Protein AF-A0A4Y2UB70-F1 (afdb_monomer_lite)

Organism: Araneus ventricosus (NCBI:txid182803)

Foldseek 3Di:
DAAAPVLVVVLVVVVVVVPDDQQDFDALVRQLVSQLVRLVVRCVVVVDPDPSSVVSVVVSVVLCLLACPPNDGRGPLLVQLVSLLRHPDDPLVSLLSLQVQQDPPFFGDLVSQLVNLQSLQSNCVSVPNCVQQHSVCSVVLSVVLCVQCVNTDGSVSSSVSVVVVPRNGVVSVVVNLQVLQQAAWEQAAAPFPRDGGQGGKKKAFLQQARHIHHPVCVVVVNDDPSDDLPTAIAIDSHHDDPVRSVVSNVRNVVNPPPDDDDDPDSYDDDDPVVVPDD

Sequence (278 aa):
HMIELSLIHTLLKDYESNSNSLDETITLAKVENLLCALYTEASKKIGITGEPNMMALLFLAFLQNTFSENDKPLLFIHVKVALTLFSSAKLAEKYKYFFHYCSNGSTICKQNLHALLNSLSKIAEIVGEQVTFGSHLVPAAVKNLLKFSKGKITSKKFHKWLLLEPQTLVWISTLHRISSSETTQHFVSCDYCRINPVVGLRYRCLQCINYNLCQNCFLRGYLNKRHKERHQVQEFVNPASTWEETKATINALKNKLPFAQCSTKPYLSFDEESIFER

InterPro domains:
  IPR000433 Zinc finger, ZZ-type [PF00569] (186-228)
  IPR000433 Zinc finger, ZZ-type [PS01357] (190-217)
  IPR000433 Zinc finger, ZZ-type [PS50135] (185-241)
  IPR000433 Zinc finger, ZZ-type [SM00291] (184-229)
  IPR011992 EF-hand domain pair [SSF47473] (90-183)
  IPR015154 EF-hand domain, type 2 [PF09069] (91-178)
  IPR043145 Zinc finger, ZZ-type superfamily [G3DSA:3.30.60.90] (178-238)
  IPR050774 KCMF1 and Dystrophin [PTHR12268] (1-263)

pLDDT: mean 83.27, std 16.56, range [26.53, 97.19]

Structure (mmCIF, N/CA/C/O backbone):
data_AF-A0A4Y2UB70-F1
#
_entry.id   AF-A0A4Y2UB70-F1
#
loop_
_atom_site.group_PDB
_atom_site.id
_atom_site.type_symbol
_atom_site.label_atom_id
_atom_site.label_alt_id
_atom_site.label_comp_id
_atom_site.label_asym_id
_atom_site.label_entity_id
_atom_site.label_seq_id
_atom_site.pdbx_PDB_ins_code
_atom_site.Cartn_x
_atom_site.Cartn_y
_atom_site.Cartn_z
_atom_site.occupancy
_atom_site.B_iso_or_equiv
_atom_site.auth_seq_id
_atom_site.auth_comp_id
_atom_site.auth_asym_id
_atom_site.auth_atom_id
_atom_site.pdbx_PDB_model_num
ATOM 1 N N . HIS A 1 1 ? 10.103 9.540 6.311 1.00 58.19 1 HIS A N 1
ATOM 2 C CA . HIS A 1 1 ? 10.493 8.343 7.084 1.00 58.19 1 HIS A CA 1
ATOM 3 C C . HIS A 1 1 ? 9.253 7.630 7.583 1.00 58.19 1 HIS A C 1
ATOM 5 O O . HIS A 1 1 ? 8.365 8.291 8.111 1.00 58.19 1 HIS A O 1
ATOM 11 N N . MET A 1 2 ? 9.171 6.317 7.371 1.00 74.69 2 MET A N 1
ATOM 12 C CA . MET A 1 2 ? 8.068 5.505 7.884 1.00 74.69 2 MET A CA 1
ATOM 13 C C . MET A 1 2 ? 8.260 5.252 9.383 1.00 74.69 2 MET A C 1
ATOM 15 O O . MET A 1 2 ? 9.378 4.990 9.823 1.00 74.69 2 MET A O 1
ATOM 19 N N . ILE A 1 3 ? 7.181 5.344 10.156 1.00 85.94 3 ILE A N 1
ATOM 20 C CA . ILE A 1 3 ? 7.205 5.199 11.618 1.00 85.94 3 ILE A CA 1
ATOM 21 C C . ILE A 1 3 ? 6.912 3.747 11.998 1.00 85.94 3 ILE A C 1
ATOM 23 O O . ILE A 1 3 ? 6.096 3.086 11.350 1.00 85.94 3 ILE A O 1
ATOM 27 N N . GLU A 1 4 ? 7.572 3.256 13.049 1.00 89.19 4 GLU A N 1
ATOM 28 C CA . GLU A 1 4 ? 7.317 1.926 13.604 1.00 89.19 4 GLU A CA 1
ATOM 29 C C . GLU A 1 4 ? 5.857 1.768 14.028 1.00 89.19 4 GLU A C 1
ATOM 31 O O . GLU A 1 4 ? 5.295 2.585 14.761 1.00 89.19 4 GLU A O 1
ATOM 36 N N . LEU A 1 5 ? 5.250 0.660 13.609 1.00 89.06 5 LEU A N 1
ATOM 37 C CA . LEU A 1 5 ? 3.846 0.387 13.891 1.00 89.06 5 LEU A CA 1
ATOM 38 C C . LEU A 1 5 ? 3.576 0.206 15.394 1.00 89.06 5 LEU A C 1
ATOM 40 O O . LEU A 1 5 ? 2.536 0.631 15.883 1.00 89.06 5 LEU A O 1
ATOM 44 N N . SER A 1 6 ? 4.531 -0.339 16.152 1.00 88.56 6 SER A N 1
ATOM 45 C CA . SER A 1 6 ? 4.444 -0.446 17.615 1.00 88.56 6 SER A CA 1
ATOM 46 C C . SER A 1 6 ? 4.280 0.920 18.290 1.00 88.56 6 SER A C 1
ATOM 48 O O . SER A 1 6 ? 3.405 1.077 19.137 1.00 88.56 6 SER A O 1
ATOM 50 N N . LEU A 1 7 ? 5.064 1.921 17.876 1.00 89.00 7 LEU A N 1
ATOM 51 C CA . LEU A 1 7 ? 4.978 3.289 18.391 1.00 89.00 7 LEU A CA 1
ATOM 52 C C . LEU A 1 7 ? 3.630 3.935 18.049 1.00 89.00 7 LEU A C 1
ATOM 54 O O . LEU A 1 7 ? 3.005 4.538 18.921 1.00 89.00 7 LEU A O 1
ATOM 58 N N . ILE A 1 8 ? 3.167 3.759 16.805 1.00 90.06 8 ILE A N 1
ATOM 59 C CA . ILE A 1 8 ? 1.843 4.216 16.357 1.00 90.06 8 ILE A CA 1
ATOM 60 C C . ILE A 1 8 ? 0.752 3.667 17.282 1.00 90.06 8 ILE A C 1
ATOM 62 O O . ILE A 1 8 ? -0.080 4.427 17.773 1.00 90.06 8 ILE A O 1
ATOM 66 N N . HIS A 1 9 ? 0.755 2.364 17.561 1.00 85.94 9 HIS A N 1
ATOM 67 C CA . HIS A 1 9 ? -0.303 1.759 18.367 1.00 85.94 9 HIS A CA 1
ATOM 68 C C . HIS A 1 9 ? -0.263 2.132 19.837 1.00 85.94 9 HIS A C 1
ATOM 70 O O . HIS A 1 9 ? -1.334 2.312 20.408 1.00 85.94 9 HIS A O 1
ATOM 76 N N . THR A 1 10 ? 0.917 2.265 20.442 1.00 87.44 10 THR A N 1
ATOM 77 C CA . THR A 1 10 ? 1.018 2.717 21.835 1.00 87.44 10 THR A CA 1
ATOM 78 C C . THR A 1 10 ? 0.338 4.076 22.001 1.00 87.44 10 THR A C 1
ATOM 80 O O . THR A 1 10 ? -0.582 4.202 22.804 1.00 87.44 10 THR A O 1
ATOM 83 N N . LEU A 1 11 ? 0.686 5.052 21.155 1.00 85.06 11 LEU A N 1
ATOM 84 C CA . LEU A 1 11 ? 0.122 6.403 21.238 1.00 85.06 11 LEU A CA 1
ATOM 85 C C . LEU A 1 11 ? -1.369 6.461 20.875 1.00 85.06 11 LEU A C 1
ATOM 87 O O . LEU A 1 11 ? -2.129 7.207 21.490 1.00 85.06 11 LEU A O 1
ATOM 91 N N . LEU A 1 12 ? -1.819 5.662 19.903 1.00 85.88 12 LEU A N 1
ATOM 92 C CA . LEU A 1 12 ? -3.244 5.589 19.566 1.00 85.88 12 LEU A CA 1
ATOM 93 C C . LEU A 1 12 ? -4.069 4.916 20.670 1.00 85.88 12 LEU A C 1
ATOM 95 O O . LEU A 1 12 ? -5.204 5.324 20.895 1.00 85.88 12 LEU A O 1
ATOM 99 N N . LYS A 1 13 ? -3.524 3.913 21.368 1.00 81.50 13 LYS A N 1
ATOM 100 C CA . LYS A 1 13 ? -4.216 3.219 22.463 1.00 81.50 13 LYS A CA 1
ATOM 101 C C . LYS A 1 13 ? -4.407 4.124 23.679 1.00 81.50 13 LYS A C 1
ATOM 103 O O . LYS A 1 13 ? -5.462 4.079 24.313 1.00 81.50 13 LYS A O 1
ATOM 108 N N . ASP A 1 14 ? -3.420 4.962 23.977 1.00 74.56 14 ASP A N 1
ATOM 109 C CA . ASP A 1 14 ? -3.533 5.976 25.030 1.00 74.56 14 ASP A CA 1
ATOM 110 C C . ASP A 1 14 ? -4.657 6.977 24.709 1.00 74.56 14 ASP A C 1
ATOM 112 O O . ASP A 1 14 ? -5.374 7.431 25.599 1.00 74.56 14 ASP A O 1
ATOM 116 N N . TYR A 1 15 ? -4.881 7.265 23.424 1.00 71.94 15 TYR A N 1
ATOM 117 C CA . TYR A 1 15 ? -6.006 8.082 22.973 1.00 71.94 15 TYR A CA 1
ATOM 118 C C . TYR A 1 15 ? -7.354 7.340 23.035 1.00 71.94 15 TYR A C 1
ATOM 120 O O . TYR A 1 15 ? -8.333 7.887 23.545 1.00 71.94 15 TYR A O 1
ATOM 128 N N . GLU A 1 16 ? -7.410 6.087 22.569 1.00 74.31 16 GLU A N 1
ATOM 129 C CA . GLU A 1 16 ? -8.611 5.233 22.634 1.00 74.31 16 GLU A CA 1
ATOM 130 C C . GLU A 1 16 ? -9.076 5.000 24.072 1.00 74.31 16 GLU A C 1
ATOM 132 O O . GLU A 1 16 ? -10.266 4.977 24.339 1.00 74.31 16 GLU A O 1
ATOM 137 N N . SER A 1 17 ? -8.158 4.900 25.032 1.00 63.53 17 SER A N 1
ATOM 138 C CA . SER A 1 17 ? -8.520 4.736 26.449 1.00 63.53 17 SER A CA 1
ATOM 139 C C . SER A 1 17 ? -9.246 5.962 27.030 1.00 63.53 17 SER A C 1
ATOM 141 O O . SER A 1 17 ? -9.884 5.861 28.074 1.00 63.53 17 SER A O 1
ATOM 143 N N . ASN A 1 18 ? -9.171 7.107 26.342 1.00 56.88 18 ASN A N 1
ATOM 144 C CA . ASN A 1 18 ? -9.822 8.368 26.697 1.00 56.88 18 ASN A CA 1
ATOM 145 C C . ASN A 1 18 ? -11.053 8.692 25.814 1.00 56.88 18 ASN A C 1
ATOM 147 O O . ASN A 1 18 ? -11.666 9.744 26.001 1.00 56.88 18 ASN A O 1
ATOM 151 N N . SER A 1 19 ? -11.404 7.829 24.849 1.00 53.69 19 SER A N 1
ATOM 152 C CA . SER A 1 19 ? -12.501 8.005 23.877 1.00 53.69 19 SER A CA 1
ATOM 153 C C . SER A 1 19 ? -13.382 6.750 23.813 1.00 53.69 19 SER A C 1
ATOM 155 O O . SER A 1 19 ? -12.893 5.630 23.741 1.00 53.69 19 SER A O 1
ATOM 157 N N . ASN A 1 20 ? -14.704 6.899 23.854 1.00 48.47 20 ASN A N 1
ATOM 158 C CA . ASN A 1 20 ? -15.627 5.781 24.072 1.00 48.47 20 ASN A CA 1
ATOM 159 C C . ASN A 1 20 ? -16.134 5.087 22.786 1.00 48.47 20 ASN A C 1
ATOM 161 O O . ASN A 1 20 ? -16.880 4.111 22.903 1.00 48.47 20 ASN A O 1
ATOM 165 N N . SER A 1 21 ? -15.764 5.502 21.563 1.00 52.44 21 SER A N 1
ATOM 166 C CA . SER A 1 21 ? -16.159 4.759 20.347 1.00 52.44 21 SER A CA 1
ATOM 167 C C . SER A 1 21 ? -15.259 4.924 19.107 1.00 52.44 21 SER A C 1
ATOM 169 O O . SER A 1 21 ? -14.594 5.935 18.915 1.00 52.44 21 SER A O 1
ATOM 171 N N . LEU A 1 22 ? -15.276 3.918 18.215 1.00 52.91 22 LEU A N 1
ATOM 172 C CA . LEU A 1 22 ? -14.559 3.905 16.923 1.00 52.91 22 LEU A CA 1
ATOM 173 C C . LEU A 1 22 ? -15.137 4.864 15.864 1.00 52.91 22 LEU A C 1
ATOM 175 O O . LEU A 1 22 ? -14.423 5.199 14.917 1.00 52.91 22 LEU A O 1
ATOM 179 N N . ASP A 1 23 ? -16.391 5.290 16.032 1.00 54.28 23 ASP A N 1
ATOM 180 C CA . ASP A 1 23 ? -17.062 6.291 15.191 1.00 54.28 23 ASP A CA 1
ATOM 181 C C . ASP A 1 23 ? -16.802 7.724 15.684 1.00 54.28 23 ASP A C 1
ATOM 183 O O . ASP A 1 23 ? -17.364 8.683 15.151 1.00 54.28 23 ASP A O 1
ATOM 187 N N . GLU A 1 24 ? -15.937 7.899 16.691 1.00 75.31 24 GLU A N 1
ATOM 188 C CA . GLU A 1 24 ? -15.600 9.229 17.173 1.00 75.31 24 GLU A CA 1
ATOM 189 C C . GLU A 1 24 ? -14.863 10.039 16.111 1.00 75.31 24 GLU A C 1
ATOM 191 O O . GLU A 1 24 ? -13.821 9.676 15.551 1.00 75.31 24 GLU A O 1
ATOM 196 N N . THR A 1 25 ? -15.444 11.201 15.856 1.00 83.62 25 THR A N 1
ATOM 197 C CA . THR A 1 25 ? -14.802 12.292 15.152 1.00 83.62 25 THR A CA 1
ATOM 198 C C . THR A 1 25 ? -13.645 12.820 15.986 1.00 83.62 25 THR A C 1
ATOM 200 O O . THR A 1 25 ? -13.814 13.129 17.167 1.00 83.62 25 THR A O 1
ATOM 203 N N . ILE A 1 26 ? -12.489 12.996 15.361 1.00 86.06 26 ILE A N 1
ATOM 204 C CA . ILE A 1 26 ? -11.321 13.616 15.971 1.00 86.06 26 ILE A CA 1
ATOM 205 C C . ILE A 1 26 ? -11.122 15.018 15.391 1.00 86.06 26 ILE A C 1
ATOM 207 O O . ILE A 1 26 ? -11.190 15.234 14.181 1.00 86.06 26 ILE A O 1
ATOM 211 N N . THR A 1 27 ? -10.895 16.000 16.264 1.00 87.25 27 THR A N 1
ATOM 212 C CA . THR A 1 27 ? -10.619 17.373 15.827 1.00 87.25 27 THR A CA 1
ATOM 213 C C . THR A 1 27 ? -9.215 17.474 15.242 1.00 87.25 27 THR A C 1
ATOM 215 O O . THR A 1 27 ? -8.293 16.801 15.702 1.00 87.25 27 THR A O 1
ATOM 218 N N . LEU A 1 28 ? -9.026 18.366 14.269 1.00 87.50 28 LEU A N 1
ATOM 219 C CA . LEU A 1 28 ? -7.733 18.565 13.606 1.00 87.50 28 LEU A CA 1
ATOM 220 C C . LEU A 1 28 ? -6.610 18.903 14.591 1.00 87.50 28 LEU A C 1
ATOM 222 O O . LEU A 1 28 ? -5.551 18.295 14.518 1.00 87.50 28 LEU A O 1
ATOM 226 N N . ALA A 1 29 ? -6.878 19.761 15.581 1.00 87.62 29 ALA A N 1
ATOM 227 C CA . ALA A 1 29 ? -5.915 20.088 16.634 1.00 87.62 29 ALA A CA 1
ATOM 228 C C . ALA A 1 29 ? -5.481 18.855 17.454 1.00 87.62 29 ALA A C 1
ATOM 230 O O . ALA A 1 29 ? -4.325 18.734 17.850 1.00 87.62 29 ALA A O 1
ATOM 231 N N . LYS A 1 30 ? -6.389 17.897 17.699 1.00 87.88 30 LYS A N 1
ATOM 232 C CA . LYS A 1 30 ? -6.032 16.645 18.382 1.00 87.88 30 LYS A CA 1
ATOM 233 C C . LYS A 1 30 ? -5.181 15.742 17.486 1.00 87.88 30 LYS A C 1
ATOM 235 O O . LYS A 1 30 ? -4.241 15.132 17.986 1.00 87.88 30 LYS A O 1
ATOM 240 N N . VAL A 1 31 ? -5.487 15.667 16.188 1.00 90.31 31 VAL A N 1
ATOM 241 C CA . VAL A 1 31 ? -4.666 14.920 15.216 1.00 90.31 31 VAL A 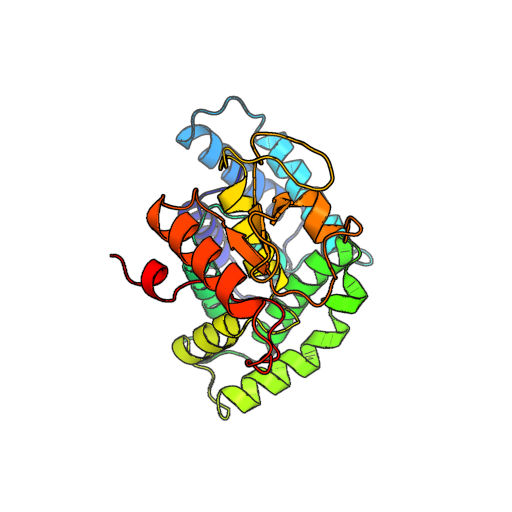CA 1
ATOM 242 C C . VAL A 1 31 ? -3.269 15.525 15.124 1.00 90.31 31 VAL A C 1
ATOM 244 O O . VAL A 1 31 ? -2.293 14.788 15.184 1.00 90.31 31 VAL A O 1
ATOM 247 N N . GLU A 1 32 ? -3.167 16.849 15.038 1.00 91.44 32 GLU A N 1
ATOM 248 C CA . GLU A 1 32 ? -1.895 17.571 15.019 1.00 91.44 32 GLU A CA 1
ATOM 249 C C . GLU A 1 32 ? -1.041 17.220 16.241 1.00 91.44 32 GLU A C 1
ATOM 251 O O . GLU A 1 32 ? 0.089 16.764 16.087 1.00 91.44 32 GLU A O 1
ATOM 256 N N . ASN A 1 33 ? -1.611 17.314 17.446 1.00 90.50 33 ASN A N 1
ATOM 257 C CA . ASN A 1 33 ? -0.913 16.959 18.683 1.00 90.50 33 ASN A CA 1
ATOM 258 C C . ASN A 1 33 ? -0.434 15.498 18.691 1.00 90.50 33 ASN A C 1
ATOM 260 O O . ASN A 1 33 ? 0.703 15.224 19.082 1.00 90.50 33 ASN A O 1
ATOM 264 N N . LEU A 1 34 ? -1.277 14.562 18.235 1.00 91.50 34 LEU A N 1
ATOM 265 C CA . LEU A 1 34 ? -0.911 13.147 18.115 1.00 91.50 34 LEU A CA 1
ATOM 266 C C . LEU A 1 34 ? 0.256 12.948 17.143 1.00 91.50 34 LEU A C 1
ATOM 268 O O . LEU A 1 34 ? 1.199 12.224 17.461 1.00 91.50 34 LEU A O 1
ATOM 272 N N . LEU A 1 35 ? 0.215 13.590 15.975 1.00 92.75 35 LEU A N 1
ATOM 273 C CA . LEU A 1 35 ? 1.266 13.480 14.967 1.00 92.75 35 LEU A CA 1
ATOM 274 C C . LEU A 1 35 ? 2.570 14.128 15.440 1.00 92.75 35 LEU A C 1
ATOM 276 O O . LEU A 1 35 ? 3.627 13.522 15.285 1.00 92.75 35 LEU A O 1
ATOM 280 N N . CYS A 1 36 ? 2.516 15.299 16.072 1.00 91.50 36 CYS A N 1
ATOM 281 C CA . CYS A 1 36 ? 3.693 15.947 16.650 1.00 91.50 36 CYS A CA 1
ATOM 282 C C . CYS A 1 36 ? 4.363 15.052 17.699 1.00 91.50 36 CYS A C 1
ATOM 284 O O . CYS A 1 36 ? 5.577 14.846 17.642 1.00 91.50 36 CYS A O 1
ATOM 286 N N . ALA A 1 37 ? 3.586 14.455 18.610 1.00 91.38 37 ALA A N 1
ATOM 287 C CA . ALA A 1 37 ? 4.106 13.505 19.593 1.00 91.38 37 ALA A CA 1
ATOM 288 C C . ALA A 1 37 ? 4.732 12.272 18.919 1.00 91.38 37 ALA A C 1
ATOM 290 O O . ALA A 1 37 ? 5.854 11.882 19.245 1.00 91.38 37 ALA A O 1
ATOM 291 N N . LEU A 1 38 ? 4.040 11.704 17.930 1.00 91.56 38 LEU A N 1
ATOM 292 C CA . LEU A 1 38 ? 4.477 10.533 17.174 1.00 91.56 38 LEU A CA 1
ATOM 293 C C . LEU A 1 38 ? 5.806 10.776 16.438 1.00 91.56 38 LEU A C 1
ATOM 295 O O . LEU A 1 38 ? 6.743 9.991 16.588 1.00 91.56 38 LEU A O 1
ATOM 299 N N . TYR A 1 39 ? 5.911 11.858 15.664 1.00 91.12 39 TYR A N 1
ATOM 300 C CA . TYR A 1 39 ? 7.127 12.186 14.915 1.00 91.12 39 TYR A CA 1
ATOM 301 C C . TYR A 1 39 ? 8.279 12.599 15.836 1.00 91.12 39 TYR A C 1
ATOM 303 O O . TYR A 1 39 ? 9.427 12.269 15.540 1.00 91.12 39 TYR A O 1
ATOM 311 N N . THR A 1 40 ? 7.994 13.265 16.958 1.00 90.12 40 THR A N 1
ATOM 312 C CA . THR A 1 40 ? 9.009 13.613 17.967 1.00 90.12 40 THR A CA 1
ATOM 313 C C . THR A 1 40 ? 9.576 12.367 18.641 1.00 90.12 40 THR A C 1
ATOM 315 O O . THR A 1 40 ? 10.780 12.264 18.856 1.00 90.12 40 THR A O 1
ATOM 318 N N . GLU A 1 41 ? 8.735 11.389 18.967 1.00 89.00 41 GLU A N 1
ATOM 319 C CA . GLU A 1 41 ? 9.209 10.146 19.577 1.00 89.00 41 GLU A CA 1
ATOM 320 C C . GLU A 1 41 ? 9.948 9.261 18.561 1.00 89.00 41 GLU A C 1
ATOM 322 O O . GLU A 1 41 ? 10.966 8.645 18.880 1.00 89.00 41 GLU A O 1
ATOM 327 N N . ALA A 1 42 ? 9.498 9.258 17.304 1.00 87.12 42 ALA A N 1
ATOM 328 C CA . ALA A 1 42 ? 10.199 8.584 16.217 1.00 87.12 42 ALA A CA 1
ATOM 329 C C . ALA A 1 42 ? 11.579 9.210 15.938 1.00 87.12 42 ALA A C 1
ATOM 331 O O . ALA A 1 42 ? 12.544 8.475 15.721 1.00 87.12 42 ALA A O 1
ATOM 332 N N . SER A 1 43 ? 11.708 10.543 15.970 1.00 86.81 43 SER A N 1
ATOM 333 C CA . SER A 1 43 ? 12.987 11.217 15.705 1.00 86.81 43 SER A CA 1
ATOM 334 C C . SER A 1 43 ? 14.035 10.909 16.775 1.00 86.81 43 SER A C 1
ATOM 336 O O . SER A 1 43 ? 15.179 10.612 16.426 1.00 86.81 43 SER A O 1
ATOM 338 N N . LYS A 1 44 ? 13.638 10.865 18.056 1.00 86.19 44 LYS A N 1
ATOM 339 C CA . LYS A 1 44 ? 14.518 10.458 19.167 1.00 86.19 44 LYS A CA 1
ATOM 340 C C . LYS A 1 44 ? 15.098 9.059 18.969 1.00 86.19 44 LYS A C 1
ATOM 342 O O . LYS A 1 44 ? 16.275 8.848 19.238 1.00 86.19 44 LYS A O 1
ATOM 347 N N . LYS A 1 45 ? 14.282 8.107 18.503 1.00 80.69 45 LYS A N 1
ATOM 348 C CA . LYS A 1 45 ? 14.708 6.712 18.306 1.00 80.69 45 LYS A CA 1
ATOM 349 C C . LYS A 1 45 ? 15.662 6.530 17.129 1.00 80.69 45 LYS A C 1
ATOM 351 O O . LYS A 1 45 ? 16.593 5.740 17.227 1.00 80.69 45 LYS A O 1
ATOM 356 N N . ILE A 1 46 ? 15.410 7.215 16.013 1.00 71.00 46 ILE A N 1
ATOM 357 C CA . ILE A 1 46 ? 16.144 6.989 14.756 1.00 71.00 46 ILE A CA 1
ATOM 358 C C . ILE A 1 46 ? 17.371 7.921 14.651 1.00 71.00 46 ILE A C 1
ATOM 360 O O . ILE A 1 46 ? 18.235 7.717 13.805 1.00 71.00 46 ILE A O 1
ATOM 364 N N . GLY A 1 47 ? 17.488 8.931 15.523 1.00 64.44 47 GLY A N 1
ATOM 365 C CA . GLY A 1 47 ? 18.628 9.856 15.543 1.00 64.44 47 GLY A CA 1
ATOM 366 C C . GLY A 1 47 ? 18.690 10.783 14.323 1.00 64.44 47 GLY A C 1
ATOM 367 O O . GLY A 1 47 ? 19.745 11.329 14.013 1.00 64.44 47 GLY A O 1
ATOM 368 N N . ILE A 1 48 ? 17.573 10.945 13.606 1.00 58.41 48 ILE A N 1
ATOM 369 C CA . ILE A 1 48 ? 17.498 11.757 12.386 1.00 58.41 48 ILE A CA 1
ATOM 370 C C . ILE A 1 48 ? 17.220 13.215 12.755 1.00 58.41 48 ILE A C 1
ATOM 372 O O . ILE A 1 48 ? 16.255 13.518 13.456 1.00 58.41 48 ILE A O 1
ATOM 376 N N . THR A 1 49 ? 18.016 14.122 12.191 1.00 57.12 49 THR A N 1
ATOM 377 C CA . THR A 1 49 ? 17.903 15.592 12.248 1.00 57.12 49 THR A CA 1
ATOM 378 C C . THR A 1 49 ? 16.743 16.147 11.406 1.00 57.12 49 THR A C 1
ATOM 380 O O . THR A 1 49 ? 16.877 17.178 10.752 1.00 57.12 49 THR A O 1
ATOM 383 N N . GLY A 1 50 ? 15.625 15.429 11.316 1.00 63.06 50 GLY A N 1
ATOM 384 C CA . GLY A 1 50 ? 14.441 15.905 10.603 1.00 63.06 50 GLY A CA 1
ATOM 385 C C . GLY A 1 50 ? 13.653 16.869 11.481 1.00 63.06 50 GLY A C 1
ATOM 386 O O . GLY A 1 50 ? 13.683 16.730 12.699 1.00 63.06 50 GLY A O 1
ATOM 387 N N . GLU A 1 51 ? 12.918 17.808 10.881 1.00 83.56 51 GLU A N 1
ATOM 388 C CA . GLU A 1 51 ? 11.966 18.661 11.602 1.00 83.56 51 GLU A CA 1
ATOM 389 C C . GLU A 1 51 ? 10.673 17.866 11.879 1.00 83.56 51 GLU A C 1
ATOM 391 O O . GLU A 1 51 ? 9.841 17.711 10.977 1.00 83.56 51 GLU A O 1
ATOM 396 N N . PRO A 1 52 ? 10.464 17.327 13.100 1.00 85.88 52 PRO A N 1
ATOM 397 C CA . PRO A 1 52 ? 9.360 16.403 13.376 1.00 85.88 52 PRO A CA 1
ATOM 398 C C . PRO A 1 52 ? 7.999 17.083 13.204 1.00 85.88 52 PRO A C 1
ATOM 400 O O . PRO A 1 52 ? 7.048 16.474 12.718 1.00 85.88 52 PRO A O 1
ATOM 403 N N . ASN A 1 53 ? 7.942 18.376 13.532 1.00 88.50 53 ASN A N 1
ATOM 404 C CA . ASN A 1 53 ? 6.758 19.214 13.384 1.00 88.50 53 ASN A CA 1
ATOM 405 C C . ASN A 1 53 ? 6.367 19.383 11.912 1.00 88.50 53 ASN A C 1
ATOM 407 O O . ASN A 1 53 ? 5.196 19.245 11.578 1.00 88.50 53 ASN A O 1
ATOM 411 N N . MET A 1 54 ? 7.329 19.600 11.010 1.00 90.12 54 MET A N 1
ATOM 412 C CA . MET A 1 54 ? 7.031 19.702 9.578 1.00 90.12 54 MET A CA 1
ATOM 413 C C . MET A 1 54 ? 6.484 18.389 9.023 1.00 90.12 54 MET A C 1
ATOM 415 O O . MET A 1 54 ? 5.523 18.394 8.257 1.00 90.12 54 MET A O 1
ATOM 419 N N . MET A 1 55 ? 7.037 17.251 9.448 1.00 90.19 55 MET A N 1
ATOM 420 C CA . MET A 1 55 ? 6.515 15.940 9.055 1.00 90.19 55 MET A CA 1
ATOM 421 C C . MET A 1 55 ? 5.090 15.705 9.572 1.00 90.19 55 MET A C 1
ATOM 423 O O . MET A 1 55 ? 4.248 15.196 8.831 1.00 90.19 55 MET A O 1
ATOM 427 N N . ALA A 1 56 ? 4.807 16.117 10.811 1.00 92.38 56 ALA A N 1
ATOM 428 C CA . ALA A 1 56 ? 3.466 16.067 11.384 1.00 92.38 56 ALA A CA 1
ATOM 429 C C . ALA A 1 56 ? 2.475 16.939 10.596 1.00 92.38 56 ALA A C 1
ATOM 431 O O . ALA A 1 56 ? 1.396 16.461 10.249 1.00 92.38 56 ALA A O 1
ATOM 432 N N . LEU A 1 57 ? 2.859 18.172 10.245 1.00 93.00 57 LEU A N 1
ATOM 433 C CA . LEU A 1 57 ? 2.031 19.098 9.466 1.00 93.00 57 LEU A CA 1
ATOM 434 C C . LEU A 1 57 ? 1.768 18.598 8.041 1.00 93.00 57 LEU A C 1
ATOM 436 O O . LEU A 1 57 ? 0.632 18.653 7.573 1.00 93.00 57 LEU A O 1
ATOM 440 N N . LEU A 1 58 ? 2.781 18.055 7.360 1.00 93.69 58 LEU A N 1
ATOM 441 C CA . LEU A 1 58 ? 2.611 17.464 6.028 1.00 93.69 58 LEU A CA 1
ATOM 442 C C . LEU A 1 58 ? 1.652 16.271 6.063 1.00 93.69 58 LEU A C 1
ATOM 444 O O . LEU A 1 58 ? 0.799 16.133 5.184 1.00 93.69 58 LEU A O 1
ATOM 448 N N . PHE A 1 59 ? 1.759 15.419 7.085 1.00 94.62 59 PHE A N 1
ATOM 449 C CA . PHE A 1 59 ? 0.864 14.276 7.219 1.00 94.62 59 PHE A CA 1
ATOM 450 C C . PHE A 1 59 ? -0.556 14.698 7.625 1.00 94.62 59 PHE A C 1
ATOM 452 O O . PHE A 1 59 ? -1.524 14.139 7.113 1.00 94.62 59 PHE A O 1
ATOM 459 N N . LEU A 1 60 ? -0.705 15.727 8.465 1.00 94.38 60 LEU A N 1
ATOM 460 C CA . LEU A 1 60 ? -2.002 16.329 8.781 1.00 94.38 60 LEU A CA 1
ATOM 461 C C . LEU A 1 60 ? -2.681 16.886 7.523 1.00 94.38 60 LEU A C 1
ATOM 463 O O . LEU A 1 60 ? -3.844 16.568 7.270 1.00 94.38 60 LEU A O 1
ATOM 467 N N . ALA A 1 61 ? -1.944 17.646 6.709 1.00 94.06 61 ALA A N 1
ATOM 468 C CA . ALA A 1 61 ? -2.440 18.187 5.447 1.00 94.06 61 ALA A CA 1
ATOM 469 C C . ALA A 1 61 ? -2.860 17.068 4.481 1.00 94.06 61 ALA A C 1
ATOM 471 O O . ALA A 1 61 ? -3.913 17.148 3.848 1.00 94.06 61 ALA A O 1
ATOM 472 N N . PHE A 1 62 ? -2.085 15.981 4.411 1.00 95.00 62 PHE A N 1
ATOM 473 C CA . PHE A 1 62 ? -2.462 14.790 3.651 1.00 95.00 62 PHE A CA 1
ATOM 474 C C . PHE A 1 62 ? -3.790 14.186 4.140 1.00 95.00 62 PHE A C 1
ATOM 476 O O . PHE A 1 62 ? -4.673 13.914 3.324 1.00 95.00 62 PHE A O 1
ATOM 483 N N . LEU A 1 63 ? -3.967 14.007 5.455 1.00 94.69 63 LEU A N 1
ATOM 484 C CA . LEU A 1 63 ? -5.210 13.476 6.027 1.00 94.69 63 LEU A CA 1
ATOM 485 C C . LEU A 1 63 ? -6.411 14.379 5.717 1.00 94.69 63 LEU A C 1
ATOM 487 O O . LEU A 1 63 ? -7.468 13.878 5.335 1.00 94.69 63 LEU A O 1
ATOM 491 N N . GLN A 1 64 ? -6.246 15.697 5.841 1.00 92.31 64 GLN A N 1
ATOM 492 C CA . GLN A 1 64 ? -7.287 16.674 5.515 1.00 92.31 64 GLN A CA 1
ATOM 493 C C . GLN A 1 64 ? -7.699 16.580 4.047 1.00 92.31 64 GLN A C 1
ATOM 495 O O . GLN A 1 64 ? -8.872 16.357 3.758 1.00 92.31 64 GLN A O 1
ATOM 500 N N . ASN A 1 65 ? -6.733 16.651 3.132 1.00 92.31 65 ASN A N 1
ATOM 501 C CA . ASN A 1 65 ? -6.998 16.614 1.693 1.00 92.31 65 ASN A CA 1
ATOM 502 C C . ASN A 1 65 ? -7.608 15.284 1.229 1.00 92.31 65 ASN A C 1
ATOM 504 O O . ASN A 1 65 ? -8.315 15.249 0.228 1.00 92.31 65 ASN A O 1
ATOM 508 N N . THR A 1 66 ? -7.341 14.191 1.949 1.00 94.00 66 THR A N 1
ATOM 509 C CA . THR A 1 66 ? -7.828 12.853 1.580 1.00 94.00 66 THR A CA 1
ATOM 510 C C . THR A 1 66 ? -9.215 12.548 2.148 1.00 94.00 66 THR A C 1
ATOM 512 O O . THR A 1 66 ? -10.007 11.862 1.503 1.00 94.00 66 THR A O 1
ATOM 515 N N . PHE A 1 67 ? -9.515 13.008 3.367 1.00 91.88 67 PHE A N 1
ATOM 516 C CA . PHE A 1 67 ? -10.680 12.536 4.127 1.00 91.88 67 PHE A CA 1
ATOM 517 C C . PHE A 1 67 ? -11.672 13.632 4.539 1.00 91.88 67 PHE A C 1
ATOM 519 O O . PHE A 1 67 ? -12.809 13.310 4.884 1.00 91.88 67 PHE A O 1
ATOM 526 N N . SER A 1 68 ? -11.272 14.904 4.528 1.00 83.81 68 SER A N 1
ATOM 527 C CA . SER A 1 68 ? -12.096 16.028 4.988 1.00 83.81 68 SER A CA 1
ATOM 528 C C . SER A 1 68 ? -12.842 16.676 3.818 1.00 83.81 68 SER A C 1
ATOM 530 O O . SER A 1 68 ? -12.525 17.785 3.397 1.00 83.81 6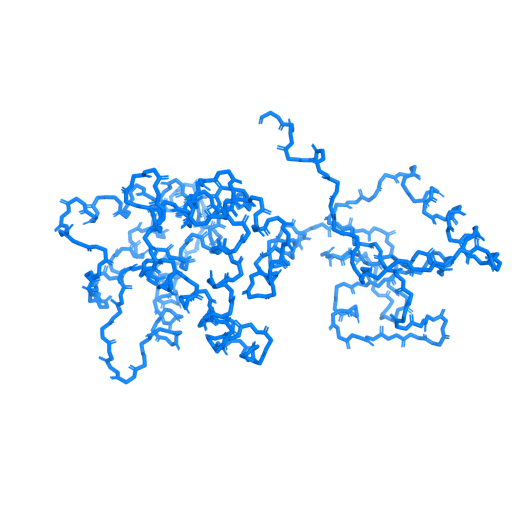8 SER A O 1
ATOM 532 N N . GLU A 1 69 ? -13.843 15.987 3.267 1.00 74.62 69 GLU A N 1
ATOM 533 C CA . GLU A 1 69 ? -14.736 16.571 2.255 1.00 74.62 69 GLU A CA 1
ATOM 534 C C . GLU A 1 69 ? -15.794 17.478 2.914 1.00 74.62 69 GLU A C 1
ATOM 536 O O . GLU A 1 69 ? -16.533 17.030 3.793 1.00 74.62 69 GLU A O 1
ATOM 541 N N . ASN A 1 70 ? -15.938 18.720 2.433 1.00 69.25 70 ASN A N 1
ATOM 542 C CA . ASN A 1 70 ? -16.994 19.671 2.828 1.00 69.25 70 ASN A CA 1
ATOM 543 C C . ASN A 1 70 ? -17.039 19.992 4.338 1.00 69.25 70 A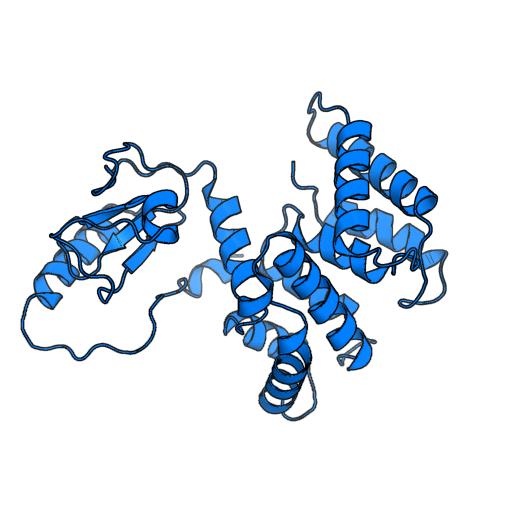SN A C 1
ATOM 545 O O . ASN A 1 70 ? -18.108 19.909 4.944 1.00 69.25 70 ASN A O 1
ATOM 549 N N . ASP A 1 71 ? -15.889 20.289 4.954 1.00 65.31 71 ASP A N 1
ATOM 550 C CA . ASP A 1 71 ? -15.753 20.585 6.396 1.00 65.31 71 ASP A CA 1
ATOM 551 C C . ASP A 1 71 ? -16.289 19.489 7.333 1.00 65.31 71 ASP A C 1
ATOM 553 O O . ASP A 1 71 ? -16.521 19.712 8.526 1.00 65.31 71 ASP A O 1
ATOM 557 N N . LYS A 1 72 ? -16.480 18.267 6.818 1.00 72.19 72 LYS A N 1
ATOM 558 C CA . LYS A 1 72 ? -16.879 17.140 7.655 1.00 72.19 72 LYS A CA 1
ATOM 559 C C . LYS A 1 72 ? -15.756 16.787 8.625 1.00 72.19 72 LYS A C 1
ATOM 561 O O . LYS A 1 72 ? -14.588 16.744 8.236 1.00 72.19 72 LYS A O 1
ATOM 566 N N . PRO A 1 73 ? -16.101 16.466 9.879 1.00 74.44 73 PRO A N 1
ATOM 567 C CA . PRO A 1 73 ? -15.106 16.097 10.864 1.00 74.44 73 PRO A CA 1
ATOM 568 C C . PRO A 1 73 ? -14.391 14.798 10.471 1.00 74.44 73 PRO A C 1
ATOM 570 O O . PRO A 1 73 ? -15.004 13.837 9.998 1.00 74.44 73 PRO A O 1
ATOM 573 N N . LEU A 1 74 ? -13.080 14.762 10.706 1.00 87.44 74 LEU A N 1
ATOM 574 C CA . LEU A 1 74 ? -12.252 13.599 10.419 1.00 87.44 74 LEU A CA 1
ATOM 575 C C . LEU A 1 74 ? -12.626 12.447 11.358 1.00 87.44 74 LEU A C 1
ATOM 577 O O . LEU A 1 74 ? -12.561 12.586 12.576 1.00 87.44 74 LEU A O 1
ATOM 581 N N . LEU A 1 75 ? -12.986 11.287 10.810 1.00 88.62 75 LEU A N 1
ATOM 582 C CA . LEU A 1 75 ? -13.167 10.082 11.624 1.00 88.62 75 LEU A CA 1
ATOM 583 C C . LEU A 1 75 ? -11.818 9.537 12.094 1.00 88.62 75 LEU A C 1
ATOM 585 O O . LEU A 1 75 ? -10.867 9.449 11.311 1.00 88.62 75 LEU A O 1
ATOM 589 N N . PHE A 1 76 ? -11.751 9.087 13.346 1.00 88.38 76 PHE A N 1
ATOM 590 C CA . PHE A 1 76 ? -10.520 8.539 13.911 1.00 88.38 76 PHE A CA 1
ATOM 591 C C . PHE A 1 76 ? -10.010 7.300 13.151 1.00 88.38 76 PHE A C 1
ATOM 593 O O . PHE A 1 76 ? -8.801 7.104 13.011 1.00 88.38 76 PHE A O 1
ATOM 600 N N . ILE A 1 77 ? -10.909 6.498 12.563 1.00 89.44 77 ILE A N 1
ATOM 601 C CA . ILE A 1 77 ? -10.530 5.361 11.710 1.00 89.44 77 ILE A CA 1
ATOM 602 C C . ILE A 1 77 ? -9.658 5.771 10.514 1.00 89.44 77 ILE A C 1
ATOM 604 O O . ILE A 1 77 ? -8.727 5.038 10.184 1.00 89.44 77 ILE A O 1
ATOM 608 N N . HIS A 1 78 ? -9.876 6.945 9.910 1.00 92.19 78 HIS A N 1
ATOM 609 C CA . HIS A 1 78 ? -9.058 7.418 8.787 1.00 92.19 78 HIS A CA 1
ATOM 610 C C . HIS A 1 78 ? -7.595 7.608 9.204 1.00 92.19 78 HIS A C 1
ATOM 612 O O . HIS A 1 78 ? -6.682 7.161 8.508 1.00 92.19 78 HIS A O 1
ATOM 618 N N . VAL A 1 79 ? -7.379 8.199 10.384 1.00 92.44 79 VAL A N 1
ATOM 619 C CA . VAL A 1 79 ? -6.046 8.408 10.970 1.00 92.44 79 VAL A CA 1
ATOM 620 C C . VAL A 1 79 ? -5.363 7.065 11.219 1.00 92.44 79 VAL A C 1
ATOM 622 O O . VAL A 1 79 ? -4.229 6.850 10.787 1.00 92.44 79 VAL A O 1
ATOM 625 N N . LYS A 1 80 ? -6.079 6.126 11.851 1.00 92.56 80 LYS A N 1
ATOM 626 C CA . LYS A 1 80 ? -5.586 4.772 12.142 1.00 92.56 80 LYS A CA 1
ATOM 627 C C . LYS A 1 80 ? -5.178 4.014 10.878 1.00 92.56 80 LYS A C 1
ATOM 629 O O . LYS A 1 80 ? -4.103 3.411 10.826 1.00 92.56 80 LYS A O 1
ATOM 634 N N . VAL A 1 81 ? -6.026 4.063 9.851 1.00 94.94 81 VAL A N 1
ATOM 635 C CA . VAL A 1 81 ? -5.792 3.397 8.565 1.00 94.94 81 VAL A CA 1
ATOM 636 C C . VAL A 1 81 ? -4.582 3.989 7.852 1.00 94.94 81 VAL A C 1
ATOM 638 O O . VAL A 1 81 ? -3.704 3.229 7.444 1.00 94.94 81 VAL A O 1
ATOM 641 N N . ALA A 1 82 ? -4.496 5.316 7.747 1.00 95.56 82 ALA A N 1
ATOM 642 C CA . ALA A 1 82 ? -3.386 5.988 7.079 1.00 95.56 82 ALA A CA 1
ATOM 643 C C . ALA A 1 82 ? -2.048 5.741 7.795 1.00 95.56 82 ALA A C 1
ATOM 645 O O . ALA A 1 82 ? -1.077 5.346 7.150 1.00 95.56 82 ALA A O 1
ATOM 646 N N . LEU A 1 83 ? -1.997 5.890 9.125 1.00 95.00 83 LEU A N 1
ATOM 647 C CA . LEU A 1 83 ? -0.783 5.619 9.905 1.00 95.00 83 LEU A CA 1
ATOM 648 C C . LEU A 1 83 ? -0.333 4.161 9.764 1.00 95.00 83 LEU A C 1
ATOM 650 O O . LEU A 1 83 ? 0.846 3.900 9.537 1.00 95.00 83 LEU A O 1
ATOM 654 N N . THR A 1 84 ? -1.264 3.205 9.831 1.00 95.38 84 THR A N 1
ATOM 655 C CA . THR A 1 84 ? -0.940 1.780 9.647 1.00 95.38 84 THR A CA 1
ATOM 656 C C . THR A 1 84 ? -0.412 1.506 8.241 1.00 95.38 84 THR A C 1
ATOM 658 O O . THR A 1 84 ? 0.600 0.817 8.086 1.00 95.38 84 THR A O 1
ATOM 661 N N . LEU A 1 85 ? -1.060 2.063 7.213 1.00 95.50 85 LEU A N 1
ATOM 662 C CA . LEU A 1 85 ? -0.674 1.884 5.815 1.00 95.50 85 LEU A CA 1
ATOM 663 C C . LEU A 1 85 ? 0.748 2.396 5.543 1.00 95.50 85 LEU A C 1
ATOM 665 O O . LEU A 1 85 ? 1.544 1.669 4.944 1.00 95.50 85 LEU A O 1
ATOM 669 N N . PHE A 1 86 ? 1.073 3.601 6.017 1.00 93.94 86 PHE A N 1
ATOM 670 C CA . PHE A 1 86 ? 2.366 4.263 5.792 1.00 93.94 86 PHE A CA 1
ATOM 671 C C . PHE A 1 86 ? 3.420 3.975 6.877 1.00 93.94 86 PHE A C 1
ATOM 673 O O . PHE A 1 86 ? 4.501 4.564 6.873 1.00 93.94 86 PHE A O 1
ATOM 680 N N . SER A 1 87 ? 3.136 3.050 7.796 1.00 93.50 87 SER A N 1
ATOM 681 C CA . SER A 1 87 ? 4.113 2.561 8.774 1.00 93.50 87 SER A CA 1
ATOM 682 C C . SER A 1 87 ? 5.224 1.730 8.124 1.00 93.50 87 SER A C 1
ATOM 684 O O . SER A 1 87 ? 5.076 1.214 7.010 1.00 93.50 87 SER A O 1
ATOM 686 N N . SER A 1 88 ? 6.322 1.531 8.855 1.00 90.38 88 SER A N 1
ATOM 687 C CA . SER A 1 88 ? 7.464 0.711 8.422 1.00 90.38 88 SER A CA 1
ATOM 688 C C . SER A 1 88 ? 7.237 -0.802 8.563 1.00 90.38 88 SER A C 1
ATOM 690 O O . SER A 1 88 ? 8.131 -1.589 8.264 1.00 90.38 88 SER A O 1
ATOM 692 N N . ALA A 1 89 ? 6.055 -1.231 9.016 1.00 91.31 89 ALA A N 1
ATOM 693 C CA . ALA A 1 89 ? 5.763 -2.636 9.281 1.00 91.31 89 ALA A CA 1
ATOM 694 C C . ALA A 1 89 ? 5.715 -3.515 8.024 1.00 91.31 89 ALA A C 1
ATOM 696 O O . ALA A 1 89 ? 5.447 -3.054 6.906 1.00 91.31 89 ALA A O 1
ATOM 697 N N . LYS A 1 90 ? 5.878 -4.827 8.230 1.00 91.12 90 LYS A N 1
ATOM 698 C CA . LYS A 1 90 ? 5.669 -5.829 7.176 1.00 91.12 90 LYS A CA 1
ATOM 699 C C . LYS A 1 90 ? 4.197 -5.848 6.751 1.00 91.12 90 LYS A C 1
ATOM 701 O O . LYS A 1 90 ? 3.296 -5.617 7.561 1.00 91.12 90 LYS A O 1
ATOM 706 N N . LEU A 1 91 ? 3.924 -6.207 5.494 1.00 90.19 91 LEU A N 1
ATOM 707 C CA . LEU A 1 91 ? 2.555 -6.246 4.957 1.00 90.19 91 LEU A CA 1
ATOM 708 C C . LEU A 1 91 ? 1.598 -7.112 5.795 1.00 90.19 91 LEU A C 1
ATOM 710 O O . LEU A 1 91 ? 0.467 -6.711 6.074 1.00 90.19 91 LEU A O 1
ATOM 714 N N . ALA A 1 92 ? 2.069 -8.273 6.257 1.00 89.75 92 ALA A N 1
ATOM 715 C CA . ALA A 1 92 ? 1.276 -9.177 7.085 1.00 89.75 92 ALA A CA 1
ATOM 716 C C . ALA A 1 92 ? 0.843 -8.542 8.420 1.00 89.75 92 ALA A C 1
ATOM 718 O O . ALA A 1 92 ? -0.258 -8.814 8.897 1.00 89.75 92 ALA A O 1
ATOM 719 N N . GLU A 1 93 ? 1.675 -7.687 9.015 1.00 91.12 93 GLU A N 1
ATOM 720 C CA . GLU A 1 93 ? 1.352 -6.976 10.255 1.00 91.12 93 GLU A CA 1
ATOM 721 C C . GLU A 1 93 ? 0.317 -5.884 10.005 1.00 91.12 93 GLU A C 1
ATOM 723 O O . GLU A 1 93 ? -0.691 -5.836 10.709 1.00 91.12 93 GLU A O 1
ATOM 728 N N . LYS A 1 94 ? 0.484 -5.092 8.937 1.00 92.75 94 LYS A N 1
ATOM 729 C CA . LYS A 1 94 ? -0.512 -4.092 8.514 1.00 92.75 94 LYS A CA 1
ATOM 730 C C . LYS A 1 94 ? -1.898 -4.726 8.349 1.00 92.75 94 LYS A C 1
ATOM 732 O O . LYS A 1 94 ? -2.893 -4.212 8.856 1.00 92.75 94 LYS A O 1
ATOM 737 N N . TYR A 1 95 ? -1.964 -5.907 7.733 1.00 92.06 95 TYR A N 1
ATOM 738 C CA . TYR A 1 95 ? -3.210 -6.665 7.573 1.00 92.06 95 TYR A CA 1
ATOM 739 C C . TYR A 1 95 ? -3.816 -7.163 8.890 1.00 92.06 95 TYR A C 1
ATOM 741 O O . TYR A 1 95 ? -5.043 -7.173 9.024 1.00 92.06 95 TYR A O 1
ATOM 749 N N . LYS A 1 96 ? -2.993 -7.552 9.873 1.00 90.69 96 LYS A N 1
ATOM 750 C CA . LYS A 1 96 ? -3.480 -7.909 11.218 1.00 90.69 96 LYS A CA 1
ATOM 751 C C . LYS A 1 96 ? -4.159 -6.713 11.891 1.00 90.69 96 LYS A C 1
ATOM 753 O O . LYS A 1 96 ? -5.224 -6.884 12.481 1.00 90.69 96 LYS A O 1
ATOM 758 N N . TYR A 1 97 ? -3.605 -5.512 11.751 1.00 90.56 97 TYR A N 1
ATOM 759 C CA . TYR A 1 97 ? -4.198 -4.305 12.334 1.00 90.56 97 TYR A CA 1
ATOM 760 C C . TYR A 1 97 ? -5.453 -3.831 11.605 1.00 90.56 97 TYR A C 1
ATOM 762 O O . TYR A 1 97 ? -6.448 -3.518 12.256 1.00 90.56 97 TYR A O 1
ATOM 770 N N . PHE A 1 98 ? -5.481 -3.893 10.273 1.00 92.50 98 PHE A N 1
ATOM 771 C CA . PHE A 1 98 ? -6.713 -3.653 9.516 1.00 92.50 98 PHE A CA 1
ATOM 772 C C . PHE A 1 98 ? -7.841 -4.607 9.920 1.00 92.50 98 PHE A C 1
ATOM 774 O O . PHE A 1 98 ? -8.987 -4.181 10.070 1.00 92.50 98 PHE A O 1
ATOM 781 N N . PHE A 1 99 ? -7.522 -5.885 10.159 1.00 91.38 99 PHE A N 1
ATOM 782 C CA . PHE A 1 99 ? -8.490 -6.822 10.724 1.00 91.38 99 PHE A CA 1
ATOM 783 C C . PHE A 1 99 ? -8.983 -6.355 12.096 1.00 91.38 99 PHE A C 1
ATOM 785 O O . PHE A 1 99 ? -10.190 -6.358 12.335 1.00 91.38 99 PHE A O 1
ATOM 792 N N . HIS A 1 100 ? -8.066 -5.937 12.974 1.00 89.75 100 HIS A N 1
ATOM 793 C CA . HIS A 1 100 ? -8.406 -5.511 14.327 1.00 89.75 100 HIS A CA 1
ATOM 794 C C . HIS A 1 100 ? -9.371 -4.319 14.335 1.00 89.75 100 HIS A C 1
ATOM 796 O O . HIS A 1 100 ? -10.378 -4.363 15.037 1.00 89.75 100 HIS A O 1
ATOM 802 N N . TYR A 1 101 ? -9.145 -3.324 13.473 1.00 88.44 101 TYR A N 1
ATOM 803 C CA . TYR A 1 101 ? -10.037 -2.168 13.316 1.00 88.44 101 TYR A CA 1
ATOM 804 C C . TYR A 1 101 ? -11.454 -2.540 12.874 1.00 88.44 101 TYR A C 1
ATOM 806 O O . TYR A 1 101 ? -12.417 -1.838 13.179 1.00 88.44 101 TYR A O 1
ATOM 814 N N . CYS A 1 102 ? -11.593 -3.659 12.166 1.00 88.56 102 CYS A N 1
ATOM 815 C CA . CYS A 1 102 ? -12.882 -4.145 11.699 1.00 88.56 102 CYS A CA 1
ATOM 816 C C . CYS A 1 102 ? -13.552 -5.124 12.668 1.00 88.56 102 CYS A C 1
ATOM 818 O O . CYS A 1 102 ? -14.705 -5.492 12.445 1.00 88.56 102 CYS A O 1
ATOM 820 N N . SER A 1 103 ? -12.848 -5.597 13.697 1.00 86.75 103 SER A N 1
ATOM 821 C CA . SER A 1 103 ? -13.303 -6.676 14.574 1.00 86.75 103 SER A CA 1
ATOM 822 C C . SER A 1 103 ? -13.860 -6.155 15.898 1.00 86.75 103 SER A C 1
ATOM 824 O O . SER A 1 103 ? -13.199 -5.375 16.572 1.00 86.75 103 SER A O 1
ATOM 826 N N . ASN A 1 104 ? -15.010 -6.681 16.326 1.00 74.81 104 ASN A N 1
ATOM 827 C CA . ASN A 1 104 ? -15.531 -6.492 17.688 1.00 74.81 104 ASN A CA 1
ATOM 828 C C . ASN A 1 104 ? -15.268 -7.773 18.505 1.00 74.81 104 ASN A C 1
ATOM 830 O O . ASN A 1 104 ? -16.195 -8.439 18.963 1.00 74.81 104 ASN A O 1
ATOM 834 N N . GLY A 1 105 ? -14.003 -8.203 18.572 1.00 73.38 105 GLY A N 1
ATOM 835 C CA . GLY A 1 105 ? -13.600 -9.506 19.114 1.00 73.38 105 GLY A CA 1
ATOM 836 C C . GLY A 1 105 ? -13.244 -10.511 18.014 1.00 73.38 105 GLY A C 1
ATOM 837 O O . GLY A 1 105 ? -12.284 -10.314 17.275 1.00 73.38 105 GLY A O 1
ATOM 838 N N . SER A 1 106 ? -13.986 -11.619 17.893 1.00 72.44 106 SER A N 1
ATOM 839 C CA . SER A 1 106 ? -13.622 -12.721 16.973 1.00 72.44 106 SER A CA 1
ATOM 840 C C . SER A 1 106 ? -14.184 -12.602 15.547 1.00 72.44 106 SER A C 1
ATOM 842 O O . SER A 1 106 ? -13.780 -13.360 14.656 1.00 72.44 106 SER A O 1
ATOM 844 N N . THR A 1 107 ? -15.106 -11.664 15.311 1.00 76.81 107 THR A N 1
ATOM 845 C CA . THR A 1 107 ? -15.799 -11.477 14.028 1.00 76.81 107 THR A CA 1
ATOM 846 C C . THR A 1 107 ? -15.758 -10.028 13.563 1.00 76.81 107 THR A C 1
ATOM 848 O O . THR A 1 107 ? -15.821 -9.103 14.372 1.00 76.81 107 THR A O 1
ATOM 851 N N . ILE A 1 108 ? -15.692 -9.844 12.244 1.00 83.62 108 ILE A N 1
ATOM 852 C CA . ILE A 1 108 ? -15.724 -8.523 11.610 1.00 83.62 108 ILE A CA 1
ATOM 853 C C . ILE A 1 108 ? -17.134 -7.917 11.654 1.00 83.62 108 ILE A C 1
ATOM 855 O O . ILE A 1 108 ? -18.102 -8.565 11.252 1.00 83.62 108 ILE A O 1
ATOM 859 N N . CYS A 1 109 ? -17.228 -6.654 12.071 1.00 85.62 109 CYS A N 1
ATOM 860 C CA . CYS A 1 109 ? -18.397 -5.802 11.887 1.00 85.62 109 CYS A CA 1
ATOM 861 C C . CYS A 1 109 ? -18.466 -5.312 10.431 1.00 85.62 109 CYS A C 1
ATOM 863 O O . CYS A 1 109 ? -17.499 -4.765 9.896 1.00 85.62 109 CYS A O 1
ATOM 865 N N . LYS A 1 110 ? -19.623 -5.479 9.777 1.00 86.81 110 LYS A N 1
ATOM 866 C CA . LYS A 1 110 ? -19.816 -5.059 8.379 1.00 86.81 110 LYS A CA 1
ATOM 867 C C . LYS A 1 110 ? -19.645 -3.544 8.202 1.00 86.81 110 LYS A C 1
ATOM 869 O O . LYS A 1 110 ? -19.073 -3.131 7.199 1.00 86.81 110 LYS A O 1
ATOM 874 N N . GLN A 1 111 ? -20.110 -2.737 9.156 1.00 87.69 111 GLN A N 1
ATOM 875 C CA . GLN A 1 111 ? -19.964 -1.276 9.118 1.00 87.69 111 GLN A CA 1
ATOM 876 C C . GLN A 1 111 ? -18.485 -0.874 9.181 1.00 87.69 111 GLN A C 1
ATOM 878 O O . GLN A 1 111 ? -18.016 -0.166 8.294 1.00 87.69 111 GLN A O 1
ATOM 883 N N . ASN A 1 112 ? -17.723 -1.429 10.128 1.00 88.25 112 ASN A N 1
ATOM 884 C CA . ASN A 1 112 ? -16.293 -1.133 10.263 1.00 88.25 112 ASN A CA 1
ATOM 885 C C . ASN A 1 112 ? -15.491 -1.605 9.041 1.00 88.25 112 ASN A C 1
ATOM 887 O O . ASN A 1 112 ? -14.559 -0.929 8.617 1.00 88.25 112 ASN A O 1
ATOM 891 N N . LEU A 1 113 ? -15.874 -2.733 8.429 1.00 91.69 113 LEU A N 1
ATOM 892 C CA . LEU A 1 113 ? -15.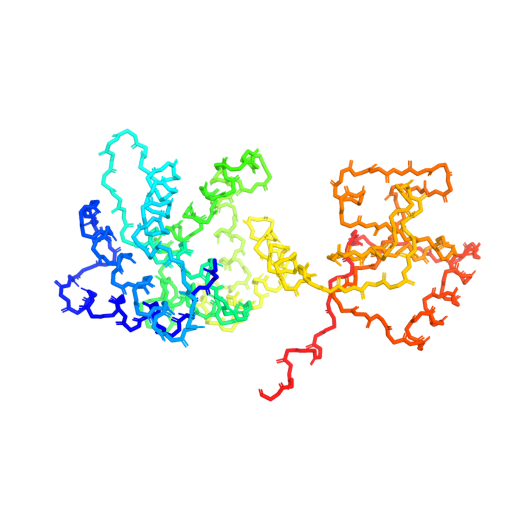275 -3.185 7.172 1.00 91.69 113 LEU A CA 1
ATOM 893 C C . LEU A 1 113 ? -15.528 -2.193 6.030 1.00 91.69 113 LEU A C 1
ATOM 895 O O . LEU A 1 113 ? -14.609 -1.891 5.274 1.00 91.69 113 LEU A O 1
ATOM 899 N N . HIS A 1 114 ? -16.755 -1.680 5.903 1.00 93.00 114 HIS A N 1
ATOM 900 C CA . HIS A 1 114 ? -17.054 -0.623 4.938 1.00 93.00 114 HIS A CA 1
ATOM 901 C C . HIS A 1 114 ? -16.223 0.636 5.219 1.00 93.00 114 HIS A C 1
ATOM 903 O O . HIS A 1 114 ? -15.641 1.182 4.286 1.00 93.00 114 HIS A O 1
ATOM 909 N N . ALA A 1 115 ? -16.114 1.061 6.480 1.00 92.12 115 ALA A N 1
ATOM 910 C CA . ALA A 1 115 ? -15.316 2.221 6.872 1.00 92.12 115 ALA A CA 1
ATOM 911 C C . ALA A 1 115 ? -13.824 2.046 6.539 1.00 92.12 115 ALA A C 1
ATOM 913 O O . ALA A 1 115 ? -13.222 2.945 5.953 1.00 92.12 115 ALA A O 1
ATOM 914 N N . LEU A 1 116 ? -13.238 0.876 6.824 1.00 94.38 116 LEU A N 1
ATOM 915 C CA . LEU A 1 116 ? -11.855 0.550 6.458 1.00 94.38 116 LEU A CA 1
ATOM 916 C C . LEU A 1 116 ? -11.647 0.624 4.942 1.00 94.38 116 LEU A C 1
ATOM 918 O O . LEU A 1 116 ? -10.714 1.275 4.479 1.00 94.38 116 LEU A O 1
ATOM 922 N N . LEU A 1 117 ? -12.492 -0.062 4.168 1.00 95.50 117 LEU A N 1
ATOM 923 C CA . LEU A 1 117 ? -12.321 -0.138 2.717 1.00 95.50 117 LEU A CA 1
ATOM 924 C C . LEU A 1 117 ? -12.552 1.218 2.042 1.00 95.50 117 LEU A C 1
ATOM 926 O O . LEU A 1 117 ? -11.815 1.549 1.121 1.00 95.50 117 LEU A O 1
ATOM 930 N N . ASN A 1 118 ? -13.501 2.018 2.537 1.00 94.62 118 ASN A N 1
ATOM 931 C CA . ASN A 1 118 ? -13.692 3.399 2.088 1.00 94.62 118 ASN A CA 1
ATOM 932 C C . ASN A 1 118 ? -12.487 4.285 2.446 1.00 94.62 118 ASN A C 1
ATOM 934 O O . ASN A 1 118 ? -12.037 5.070 1.615 1.00 94.62 118 ASN A O 1
ATOM 938 N N . SER A 1 119 ? -11.929 4.138 3.654 1.00 94.94 119 SER A N 1
ATOM 939 C CA . SER A 1 119 ? -10.709 4.855 4.052 1.00 94.94 119 SER A CA 1
ATOM 940 C C . SER A 1 119 ? -9.557 4.548 3.093 1.00 94.94 119 SER A C 1
ATOM 942 O O . SER A 1 119 ? -8.870 5.444 2.613 1.00 94.94 119 SER A O 1
ATOM 944 N N . LEU A 1 120 ? -9.359 3.269 2.769 1.00 96.38 120 LEU A N 1
ATOM 945 C CA . LEU A 1 120 ? -8.308 2.841 1.847 1.00 96.38 120 LEU A CA 1
ATOM 946 C C . LEU A 1 120 ? -8.574 3.325 0.416 1.00 96.38 120 LEU A C 1
ATOM 948 O O . LEU A 1 120 ? -7.645 3.782 -0.244 1.00 96.38 120 LEU A O 1
ATOM 952 N N . SER A 1 121 ? -9.821 3.283 -0.059 1.00 95.88 121 SER A N 1
ATOM 953 C CA . SER A 1 121 ? -10.141 3.743 -1.411 1.00 95.88 121 SER A CA 1
ATOM 954 C C . SER A 1 121 ? -9.920 5.243 -1.584 1.00 95.88 121 SER A C 1
ATOM 956 O O . SER A 1 121 ? -9.431 5.656 -2.627 1.00 95.88 121 SER A O 1
ATOM 958 N N . LYS A 1 122 ? -10.206 6.061 -0.561 1.00 95.25 122 LYS A N 1
ATOM 959 C CA . LYS A 1 122 ? -9.969 7.515 -0.603 1.00 95.25 122 LYS A CA 1
ATOM 960 C C . LYS A 1 122 ? -8.494 7.866 -0.826 1.00 95.25 122 LYS A C 1
ATOM 962 O O . LYS A 1 122 ? -8.189 8.792 -1.569 1.00 95.25 122 LYS A O 1
ATOM 967 N N . ILE A 1 123 ? -7.578 7.070 -0.272 1.00 95.81 123 ILE A N 1
ATOM 968 C CA . ILE A 1 123 ? -6.132 7.219 -0.506 1.00 95.81 123 ILE A CA 1
ATOM 969 C C . ILE A 1 123 ? -5.768 6.932 -1.973 1.00 95.81 123 ILE A C 1
ATOM 971 O O . ILE A 1 123 ? -4.887 7.580 -2.528 1.00 95.81 123 ILE A O 1
ATOM 975 N N . ALA A 1 124 ? -6.444 5.987 -2.628 1.00 94.94 124 ALA A N 1
ATOM 976 C CA . ALA A 1 124 ? -6.241 5.747 -4.056 1.00 94.94 124 ALA A CA 1
ATOM 977 C C . ALA A 1 124 ? -6.921 6.819 -4.934 1.00 94.94 124 ALA A C 1
ATOM 979 O O . ALA A 1 124 ? -6.420 7.165 -6.002 1.00 94.94 124 ALA A O 1
ATOM 980 N N . GLU A 1 125 ? -8.044 7.380 -4.482 1.00 95.06 125 GLU A N 1
ATOM 981 C CA . GLU A 1 125 ? -8.744 8.465 -5.179 1.00 95.06 125 GLU A CA 1
ATOM 982 C C . GLU A 1 125 ? -7.904 9.748 -5.231 1.00 95.06 125 GLU A C 1
ATOM 984 O O . GLU A 1 125 ? -7.786 10.337 -6.304 1.00 95.06 125 GLU A O 1
ATOM 989 N N . ILE A 1 126 ? -7.257 10.146 -4.125 1.00 94.44 126 ILE A N 1
ATOM 990 C CA . ILE A 1 126 ? -6.460 11.389 -4.079 1.00 94.44 126 ILE A CA 1
ATOM 991 C C . ILE A 1 126 ? -5.232 11.354 -5.006 1.00 94.44 126 ILE A C 1
ATOM 993 O O . ILE A 1 126 ? -4.754 12.401 -5.435 1.00 94.44 126 ILE A O 1
ATOM 997 N N . VAL A 1 127 ? -4.742 10.162 -5.368 1.00 92.44 127 VAL A N 1
ATOM 998 C CA . VAL A 1 127 ? -3.661 9.986 -6.358 1.00 92.44 127 VAL A CA 1
ATOM 999 C C . VAL A 1 127 ? -4.172 9.815 -7.796 1.00 92.44 127 VAL A C 1
ATOM 1001 O O . VAL A 1 127 ? -3.378 9.575 -8.702 1.00 92.44 127 VAL A O 1
ATOM 1004 N N . GLY A 1 128 ? -5.482 9.955 -8.025 1.00 94.19 128 GLY A N 1
ATOM 1005 C CA . GLY A 1 128 ? -6.105 9.905 -9.351 1.00 94.19 128 GLY A CA 1
ATOM 1006 C C . GLY A 1 128 ? -6.535 8.512 -9.821 1.00 94.19 128 GLY A C 1
ATOM 1007 O O . GLY A 1 128 ? -7.018 8.371 -10.941 1.00 94.19 128 GLY A O 1
ATOM 1008 N N . GLU A 1 129 ? -6.437 7.482 -8.978 1.00 94.25 129 GLU A N 1
ATOM 1009 C CA . GLU A 1 129 ? -6.732 6.083 -9.338 1.00 94.25 129 GLU A CA 1
ATOM 1010 C C . GLU A 1 129 ? -8.158 5.646 -8.955 1.00 94.25 129 GLU A C 1
ATOM 1012 O O . GLU A 1 129 ? -8.460 4.473 -8.706 1.00 94.25 129 GLU A O 1
ATOM 1017 N N . GLN A 1 130 ? -9.079 6.607 -8.920 1.00 94.25 130 GLN A N 1
ATOM 1018 C CA . GLN A 1 130 ? -10.463 6.411 -8.486 1.00 94.25 130 GLN A CA 1
ATOM 1019 C C . GLN A 1 130 ? -11.248 5.406 -9.333 1.00 94.25 130 GLN A C 1
ATOM 1021 O O . GLN A 1 130 ? -12.135 4.744 -8.806 1.00 94.25 130 GLN A O 1
ATOM 1026 N N . VAL A 1 131 ? -10.930 5.265 -10.624 1.00 93.62 131 VAL A N 1
ATOM 1027 C CA . VAL A 1 131 ? -11.593 4.305 -11.526 1.00 93.62 131 VAL A CA 1
ATOM 1028 C C . VAL A 1 131 ? -11.164 2.873 -11.202 1.00 93.62 131 VAL A C 1
ATOM 1030 O O . VAL A 1 131 ? -11.979 1.956 -11.225 1.00 93.62 131 VAL A O 1
ATOM 1033 N N . THR A 1 132 ? -9.893 2.684 -10.853 1.00 93.44 132 THR A N 1
ATOM 1034 C CA . THR A 1 132 ? -9.292 1.362 -10.650 1.00 93.44 132 THR A CA 1
ATOM 1035 C C . THR A 1 132 ? -9.487 0.849 -9.220 1.00 93.44 132 THR A C 1
ATOM 1037 O O . THR A 1 132 ? -9.642 -0.359 -9.012 1.00 93.44 132 THR A O 1
ATOM 1040 N N . PHE A 1 133 ? -9.481 1.757 -8.235 1.00 95.19 133 PHE A N 1
ATOM 1041 C CA . PHE A 1 133 ? -9.410 1.433 -6.802 1.00 95.19 133 PHE A CA 1
ATOM 1042 C C . PHE A 1 133 ? -10.367 2.248 -5.911 1.00 95.19 133 PHE A C 1
ATOM 1044 O O . PHE A 1 133 ? -10.292 2.152 -4.686 1.00 95.19 133 PHE A O 1
ATOM 1051 N N . GLY A 1 134 ? -11.258 3.055 -6.493 1.00 93.38 134 GLY A N 1
ATOM 1052 C CA . GLY A 1 134 ? -12.108 3.978 -5.739 1.00 93.38 134 GLY A CA 1
ATOM 1053 C C . GLY A 1 134 ? -13.246 3.331 -4.941 1.00 93.38 134 GLY A C 1
ATOM 1054 O O . GLY A 1 134 ? -13.555 2.140 -5.043 1.00 93.38 134 GLY A O 1
ATOM 1055 N N . SER A 1 135 ? -13.911 4.172 -4.155 1.00 94.75 135 SER A N 1
ATOM 1056 C CA . SER A 1 135 ? -14.988 3.840 -3.211 1.00 94.75 135 SER A CA 1
ATOM 1057 C C . SER A 1 135 ? -16.183 3.150 -3.867 1.00 94.75 135 SER A C 1
ATOM 1059 O O . SER A 1 135 ? -16.842 2.310 -3.253 1.00 94.75 135 SER A O 1
ATOM 1061 N N . HIS A 1 136 ? -16.422 3.418 -5.151 1.00 94.88 136 HIS A N 1
ATOM 1062 C CA . HIS A 1 136 ? -17.475 2.778 -5.935 1.00 94.88 136 HIS A CA 1
ATOM 1063 C C . HIS A 1 136 ? -17.342 1.238 -6.007 1.00 94.88 136 HIS A C 1
ATOM 1065 O O . HIS A 1 136 ? -18.343 0.540 -6.177 1.00 94.88 136 HIS A O 1
ATOM 1071 N N . LEU A 1 137 ? -16.137 0.682 -5.814 1.00 95.38 137 LEU A N 1
ATOM 1072 C CA . LEU A 1 137 ? -15.885 -0.767 -5.795 1.00 95.38 137 LEU A CA 1
ATOM 1073 C C . LEU A 1 137 ? -16.103 -1.413 -4.415 1.00 95.38 137 LEU A C 1
ATOM 1075 O O . LEU A 1 137 ? -16.225 -2.640 -4.311 1.00 95.38 137 LEU A O 1
ATOM 1079 N N . VAL A 1 138 ? -16.177 -0.618 -3.343 1.00 96.12 138 VAL A N 1
ATOM 1080 C CA . VAL A 1 138 ? -16.243 -1.109 -1.956 1.00 96.12 138 VAL A CA 1
ATOM 1081 C C . VAL A 1 138 ? -17.452 -2.022 -1.701 1.00 96.12 138 VAL A C 1
ATOM 1083 O O . VAL A 1 138 ? -17.256 -3.103 -1.134 1.00 96.12 138 VAL A O 1
ATOM 1086 N N . PRO A 1 139 ? -18.688 -1.705 -2.145 1.00 95.56 139 PRO A N 1
ATOM 1087 C CA . PRO A 1 139 ? -19.831 -2.600 -1.944 1.00 95.56 139 PRO A CA 1
ATOM 1088 C C . PRO A 1 139 ? -19.629 -3.989 -2.566 1.00 95.56 139 PRO A C 1
ATOM 1090 O O . PRO A 1 139 ? -19.987 -5.007 -1.963 1.00 95.56 139 PRO A O 1
ATOM 1093 N N . ALA A 1 140 ? -19.016 -4.046 -3.753 1.00 94.62 140 ALA A N 1
ATOM 1094 C CA . ALA A 1 140 ? -18.715 -5.297 -4.439 1.00 94.62 140 ALA A CA 1
ATOM 1095 C C . ALA A 1 140 ? -17.633 -6.100 -3.701 1.00 94.62 140 ALA A C 1
ATOM 1097 O O . ALA A 1 140 ? -17.786 -7.313 -3.528 1.00 94.62 140 ALA A O 1
ATOM 1098 N N . ALA A 1 141 ? -16.590 -5.434 -3.196 1.00 94.50 141 ALA A N 1
ATOM 1099 C CA . ALA A 1 141 ? -15.532 -6.061 -2.405 1.00 94.50 141 ALA A CA 1
ATOM 1100 C C . ALA A 1 141 ? -16.066 -6.669 -1.096 1.00 94.50 141 ALA A C 1
ATOM 1102 O O . ALA A 1 141 ? -15.780 -7.830 -0.791 1.00 94.50 141 ALA A O 1
ATOM 1103 N N . VAL A 1 142 ? -16.923 -5.946 -0.364 1.00 94.00 142 VAL A N 1
ATOM 1104 C CA . VAL A 1 142 ? -17.566 -6.463 0.860 1.00 94.00 142 VAL A CA 1
ATOM 1105 C C . VAL A 1 142 ? -18.426 -7.687 0.552 1.00 94.00 142 VAL A C 1
ATOM 1107 O O . VAL A 1 142 ? -18.327 -8.711 1.234 1.00 94.00 142 VAL A O 1
ATOM 1110 N N . LYS A 1 143 ? -19.245 -7.626 -0.506 1.00 92.94 143 LYS A N 1
ATOM 1111 C CA . LYS A 1 143 ? -20.067 -8.764 -0.947 1.00 92.94 143 LYS A CA 1
ATOM 1112 C C . LYS A 1 143 ? -19.202 -9.974 -1.319 1.00 92.94 143 LYS A C 1
ATOM 1114 O O . LYS A 1 143 ? -19.539 -11.102 -0.952 1.00 92.94 143 LYS A O 1
ATOM 1119 N N . ASN A 1 144 ? -18.087 -9.748 -2.015 1.00 93.69 144 ASN A N 1
ATOM 1120 C CA . ASN A 1 144 ? -17.133 -10.790 -2.387 1.00 93.69 144 ASN A CA 1
ATOM 1121 C C . ASN A 1 144 ? -16.521 -11.470 -1.150 1.00 93.69 144 ASN A C 1
ATOM 1123 O O . ASN A 1 144 ? -16.570 -12.697 -1.053 1.00 93.69 144 ASN A O 1
ATOM 1127 N N . LEU A 1 145 ? -16.046 -10.697 -0.171 1.00 92.56 145 LEU A N 1
ATOM 1128 C CA . LEU A 1 145 ? -15.474 -11.226 1.071 1.00 92.56 145 LEU A CA 1
ATOM 1129 C C . LEU A 1 145 ? -16.502 -12.014 1.904 1.00 92.56 145 LEU A C 1
ATOM 1131 O O . LEU A 1 145 ? -16.193 -13.077 2.452 1.00 92.56 145 LEU A O 1
ATOM 1135 N N . LEU A 1 146 ? -17.749 -11.542 1.986 1.00 91.44 146 LEU A N 1
ATOM 1136 C CA . LEU A 1 146 ? -18.824 -12.266 2.677 1.00 91.44 146 LEU A CA 1
ATOM 1137 C C . LEU A 1 146 ? -19.120 -13.619 2.010 1.00 91.44 146 LEU A C 1
ATOM 1139 O O . LEU A 1 146 ? -19.263 -14.630 2.705 1.00 91.44 146 LEU A O 1
ATOM 1143 N N . LYS A 1 147 ? -19.129 -13.664 0.670 1.00 91.50 147 LYS A N 1
ATOM 1144 C CA . LYS A 1 147 ? -19.269 -14.912 -0.096 1.00 91.50 147 LYS A CA 1
ATOM 1145 C C . LYS A 1 147 ? -18.072 -15.843 0.124 1.00 91.50 147 LYS A C 1
ATOM 1147 O O . LYS A 1 147 ? -18.270 -17.016 0.430 1.00 91.50 147 LYS A O 1
ATOM 1152 N N . PHE A 1 148 ? -16.848 -15.319 0.036 1.00 90.50 148 PHE A N 1
ATOM 1153 C CA . PHE A 1 148 ? -15.607 -16.067 0.272 1.00 90.50 148 PHE A CA 1
ATOM 1154 C C . PHE A 1 148 ? -15.568 -16.689 1.675 1.00 90.50 148 PHE A C 1
ATOM 1156 O O . PHE A 1 148 ? -15.170 -17.839 1.861 1.00 90.50 148 PHE A O 1
ATOM 1163 N N . SER A 1 149 ? -16.032 -15.944 2.678 1.00 87.81 149 SER A N 1
ATOM 1164 C CA . SER A 1 149 ? -15.997 -16.371 4.075 1.00 87.81 149 SER A CA 1
ATOM 1165 C C . SER A 1 149 ? -17.163 -17.268 4.502 1.00 87.81 149 SER A C 1
ATOM 1167 O O . SER A 1 149 ? -17.114 -17.803 5.616 1.00 87.81 149 SER A O 1
ATOM 1169 N N . LYS A 1 150 ? -18.172 -17.485 3.645 1.00 87.69 150 LYS A N 1
ATOM 1170 C CA . LYS A 1 150 ? -19.441 -18.153 3.995 1.00 87.69 150 LYS A CA 1
ATOM 1171 C C . LYS A 1 150 ? -20.125 -17.477 5.198 1.00 87.69 150 LYS A C 1
ATOM 1173 O O . LYS A 1 150 ? -20.535 -18.140 6.146 1.00 87.69 150 LYS A O 1
ATOM 1178 N N . GLY A 1 151 ? -20.162 -16.144 5.205 1.00 79.31 151 GLY A N 1
ATOM 1179 C CA . GLY A 1 151 ? -20.849 -15.328 6.216 1.00 79.31 151 GLY A CA 1
ATOM 1180 C C . GLY A 1 151 ? -20.044 -15.002 7.483 1.00 79.31 151 GLY A C 1
ATOM 1181 O O . GLY A 1 151 ? -20.145 -13.882 7.974 1.00 79.31 151 GLY A O 1
ATOM 1182 N N . LYS A 1 152 ? -19.202 -15.912 8.000 1.00 84.31 152 LYS A N 1
ATOM 1183 C CA . LYS A 1 152 ? -18.360 -15.646 9.190 1.00 84.31 152 LYS A CA 1
ATOM 1184 C C . LYS A 1 152 ? -16.918 -15.316 8.802 1.00 84.31 152 LYS A C 1
ATOM 1186 O O . LYS A 1 152 ? -16.133 -16.216 8.469 1.00 84.31 152 LYS A O 1
ATOM 1191 N N . ILE A 1 153 ? -16.552 -14.035 8.903 1.00 87.50 153 ILE A N 1
ATOM 1192 C CA . ILE A 1 153 ? -15.200 -13.547 8.600 1.00 87.50 153 ILE A CA 1
ATOM 1193 C C . ILE A 1 153 ? -14.310 -13.630 9.848 1.00 87.50 153 ILE A C 1
ATOM 1195 O O . ILE A 1 153 ? -14.394 -12.810 10.757 1.00 87.50 153 ILE A O 1
ATOM 1199 N N . THR A 1 154 ? -13.442 -14.639 9.873 1.00 88.56 154 THR A N 1
ATOM 1200 C CA . THR A 1 154 ? -12.363 -14.807 10.864 1.00 88.56 154 THR A CA 1
ATOM 1201 C C . THR A 1 154 ? -11.063 -14.172 10.366 1.00 88.56 154 THR A C 1
ATOM 1203 O O . THR A 1 154 ? -10.864 -14.132 9.150 1.00 88.56 154 THR A O 1
ATOM 1206 N N . SER A 1 155 ? -10.121 -13.847 11.259 1.00 87.31 155 SER A N 1
ATOM 1207 C CA . SER A 1 155 ? -8.792 -13.305 10.903 1.00 87.31 155 SER A CA 1
ATOM 1208 C C . SER A 1 155 ? -8.077 -14.106 9.805 1.00 87.31 155 SER A C 1
ATOM 1210 O O . SER A 1 155 ? -7.689 -13.545 8.783 1.00 87.31 155 SER A O 1
ATOM 1212 N N . LYS A 1 156 ? -8.028 -15.442 9.925 1.00 87.50 156 LYS A N 1
ATOM 1213 C CA . LYS A 1 156 ? -7.402 -16.320 8.915 1.00 87.50 156 LYS A CA 1
ATOM 1214 C C . LYS A 1 156 ? -8.039 -16.190 7.524 1.00 87.50 156 LYS A C 1
ATOM 1216 O O . LYS A 1 156 ? -7.334 -16.158 6.523 1.00 87.50 156 LYS A O 1
ATOM 1221 N N . LYS A 1 157 ? -9.374 -16.120 7.450 1.00 89.88 157 LYS A N 1
ATOM 1222 C CA . LYS A 1 157 ? -10.112 -15.961 6.182 1.00 89.88 157 LYS A CA 1
ATOM 1223 C C . LYS A 1 157 ? -9.910 -14.571 5.587 1.00 89.88 157 LYS A C 1
ATOM 1225 O O . LYS A 1 157 ? -9.731 -14.464 4.383 1.00 89.88 157 LYS A O 1
ATOM 1230 N N . PHE A 1 158 ? -9.922 -13.533 6.419 1.00 90.06 158 PHE A N 1
ATOM 1231 C CA . PHE A 1 158 ? -9.651 -12.169 5.978 1.00 90.06 158 PHE A CA 1
ATOM 1232 C C . PHE A 1 158 ? -8.240 -12.045 5.397 1.00 90.06 158 PHE A C 1
ATOM 1234 O O . PHE A 1 158 ? -8.078 -11.561 4.285 1.00 90.06 158 PHE A O 1
ATOM 1241 N N . HIS A 1 159 ? -7.240 -12.590 6.093 1.00 88.12 159 HIS A N 1
ATOM 1242 C CA . HIS A 1 159 ? -5.863 -12.615 5.611 1.00 88.12 159 HIS A CA 1
ATOM 1243 C C . HIS A 1 159 ? -5.729 -13.378 4.285 1.00 88.12 159 HIS A C 1
ATOM 1245 O O . HIS A 1 159 ? -5.169 -12.847 3.335 1.00 88.12 159 HIS A O 1
ATOM 1251 N N . LYS A 1 160 ? -6.324 -14.576 4.171 1.00 90.31 160 LYS A N 1
ATOM 1252 C CA . LYS A 1 160 ? -6.350 -15.326 2.902 1.00 90.31 160 LYS A CA 1
ATOM 1253 C C . LYS A 1 160 ? -6.996 -14.539 1.764 1.00 90.31 160 LYS A C 1
ATOM 1255 O O . LYS A 1 160 ? -6.507 -14.600 0.648 1.00 90.31 160 LYS A O 1
ATOM 1260 N N . TRP A 1 161 ? -8.081 -13.818 2.034 1.00 92.12 161 TRP A N 1
ATOM 1261 C CA . TRP A 1 161 ? -8.723 -12.974 1.029 1.00 92.12 161 TRP A CA 1
ATOM 1262 C C . TRP A 1 161 ? -7.809 -11.833 0.570 1.00 92.12 161 TRP A C 1
ATOM 1264 O O . TRP A 1 161 ? -7.733 -11.587 -0.624 1.00 92.12 161 TRP A O 1
ATOM 1274 N N . LEU A 1 162 ? -7.067 -11.196 1.481 1.00 90.06 162 LEU A N 1
ATOM 1275 C CA . LEU A 1 162 ? -6.087 -10.159 1.133 1.00 90.06 162 LEU A CA 1
ATOM 1276 C C . LEU A 1 162 ? -4.927 -10.699 0.287 1.00 90.06 162 LEU A C 1
ATOM 1278 O O . LEU A 1 162 ? -4.497 -10.022 -0.640 1.00 90.06 162 LEU A O 1
ATOM 1282 N N . LEU A 1 163 ? -4.467 -11.926 0.558 1.00 87.00 163 LEU A N 1
ATOM 1283 C CA . LEU A 1 163 ? -3.437 -12.601 -0.245 1.00 87.00 163 LEU A CA 1
ATOM 1284 C C . LEU A 1 163 ? -3.905 -12.954 -1.664 1.00 87.00 163 LEU A C 1
ATOM 1286 O O . LEU A 1 163 ? -3.078 -13.151 -2.545 1.00 87.00 163 LEU A O 1
ATOM 1290 N N . LEU A 1 164 ? -5.219 -13.015 -1.905 1.00 89.75 164 LEU A N 1
ATOM 1291 C CA . LEU A 1 164 ? -5.766 -13.127 -3.261 1.00 89.75 164 LEU A CA 1
ATOM 1292 C C . LEU A 1 164 ? -5.749 -11.789 -4.017 1.00 89.75 164 LEU A C 1
ATOM 1294 O O . LEU A 1 164 ? -6.251 -11.743 -5.137 1.00 89.75 164 LEU A O 1
ATOM 1298 N N . GLU A 1 165 ? -5.207 -10.729 -3.405 1.00 88.75 165 GLU A N 1
ATOM 1299 C CA . GLU A 1 165 ? -5.045 -9.391 -3.975 1.00 88.75 165 GLU A CA 1
ATOM 1300 C C . GLU A 1 165 ? -6.342 -8.875 -4.623 1.00 88.75 165 GLU A C 1
ATOM 1302 O O . GLU A 1 165 ? -6.416 -8.681 -5.839 1.00 88.75 165 GLU A O 1
ATOM 1307 N N . PRO A 1 166 ? -7.415 -8.668 -3.833 1.00 91.75 166 PRO A N 1
ATOM 1308 C CA . PRO A 1 166 ? -8.676 -8.190 -4.379 1.00 91.75 166 PRO A CA 1
ATOM 1309 C C . PRO A 1 166 ? -8.456 -6.829 -5.044 1.00 91.75 166 PRO A C 1
ATOM 1311 O O . PRO A 1 166 ? -7.706 -6.004 -4.523 1.00 91.75 166 PRO A O 1
ATOM 1314 N N . GLN A 1 167 ? -9.152 -6.577 -6.157 1.00 89.69 167 GLN A N 1
ATOM 1315 C CA . GLN A 1 167 ? -8.951 -5.385 -6.992 1.00 89.69 167 GLN A CA 1
ATOM 1316 C C . GLN A 1 167 ? -8.889 -4.087 -6.178 1.00 89.69 167 GLN A C 1
ATOM 1318 O O . GLN A 1 167 ? -8.015 -3.271 -6.410 1.00 89.69 167 GLN A O 1
ATOM 1323 N N . THR A 1 168 ? -9.744 -3.913 -5.169 1.00 91.75 168 THR A N 1
ATOM 1324 C CA . THR A 1 168 ? -9.772 -2.706 -4.324 1.00 91.75 168 THR A CA 1
ATOM 1325 C C . THR A 1 168 ? -8.511 -2.474 -3.484 1.00 91.75 168 THR A C 1
ATOM 1327 O O . THR A 1 168 ? -8.328 -1.373 -2.975 1.00 91.75 168 THR A O 1
ATOM 1330 N N . LEU A 1 169 ? -7.672 -3.497 -3.282 1.00 93.19 169 LEU A N 1
ATOM 1331 C CA . LEU A 1 169 ? -6.545 -3.486 -2.340 1.00 93.19 169 LEU A CA 1
ATOM 1332 C C . LEU A 1 169 ? -5.212 -3.970 -2.935 1.00 93.19 169 LEU A C 1
ATOM 1334 O O . LEU A 1 169 ? -4.198 -3.879 -2.248 1.00 93.19 169 LEU A O 1
ATOM 1338 N N . VAL A 1 170 ? -5.172 -4.459 -4.180 1.00 92.69 170 VAL A N 1
ATOM 1339 C CA . VAL A 1 170 ? -3.927 -4.920 -4.842 1.00 92.69 170 VAL A CA 1
ATOM 1340 C C . VAL A 1 170 ? -2.850 -3.827 -4.929 1.00 92.69 170 VAL A C 1
ATOM 1342 O O . VAL A 1 170 ? -1.649 -4.100 -4.926 1.00 92.69 170 VAL A O 1
ATOM 1345 N N . TRP A 1 171 ? -3.250 -2.556 -4.932 1.00 94.25 171 TRP A N 1
ATOM 1346 C CA . TRP A 1 171 ? -2.307 -1.442 -4.884 1.00 94.25 171 TRP A CA 1
ATOM 1347 C C . TRP A 1 171 ? -1.535 -1.380 -3.556 1.00 94.25 171 TRP A C 1
ATOM 1349 O O . TRP A 1 171 ? -0.419 -0.878 -3.540 1.00 94.25 171 TRP A O 1
ATOM 1359 N N . ILE A 1 172 ? -2.063 -1.926 -2.452 1.00 94.12 172 ILE A N 1
ATOM 1360 C CA . ILE A 1 172 ? -1.386 -1.926 -1.143 1.00 94.12 172 ILE A CA 1
ATOM 1361 C C . ILE A 1 172 ? -0.177 -2.861 -1.160 1.00 94.12 172 ILE A C 1
ATOM 1363 O O . ILE A 1 172 ? 0.897 -2.491 -0.685 1.00 94.12 172 ILE A O 1
ATOM 1367 N N . SER A 1 173 ? -0.334 -4.073 -1.703 1.00 92.25 173 SER A N 1
ATOM 1368 C CA . SER A 1 173 ? 0.788 -5.005 -1.847 1.00 92.25 173 SER A CA 1
ATOM 1369 C C . SER A 1 173 ? 1.811 -4.455 -2.841 1.00 92.25 173 SER A C 1
ATOM 1371 O O . SER A 1 173 ? 3.007 -4.500 -2.568 1.00 92.25 173 SER A O 1
ATOM 1373 N N . THR A 1 174 ? 1.352 -3.836 -3.932 1.00 91.88 174 THR A N 1
ATOM 1374 C CA . THR A 1 174 ? 2.216 -3.139 -4.899 1.00 91.88 174 THR A CA 1
ATOM 1375 C C . THR A 1 174 ? 3.008 -2.002 -4.249 1.00 91.88 174 THR A C 1
ATOM 1377 O O . THR A 1 174 ? 4.227 -1.952 -4.385 1.00 91.88 174 THR A O 1
ATOM 1380 N N . LEU A 1 175 ? 2.350 -1.133 -3.476 1.00 93.31 175 LEU A N 1
ATOM 1381 C CA . LEU A 1 175 ? 2.988 -0.044 -2.732 1.00 93.31 175 LEU A CA 1
ATOM 1382 C C . LEU A 1 175 ? 4.037 -0.577 -1.753 1.00 93.31 175 LEU A C 1
ATOM 1384 O O . LEU A 1 175 ? 5.129 -0.019 -1.657 1.00 93.31 175 LEU A O 1
ATOM 1388 N N . HIS A 1 176 ? 3.726 -1.669 -1.049 1.00 92.25 176 HIS A N 1
ATOM 1389 C CA . HIS A 1 176 ? 4.681 -2.308 -0.151 1.00 92.25 176 HIS A CA 1
ATOM 1390 C C . HIS A 1 176 ? 5.926 -2.780 -0.902 1.00 92.25 176 HIS A C 1
ATOM 1392 O O . HIS A 1 176 ? 7.029 -2.461 -0.477 1.00 92.25 176 HIS A O 1
ATOM 1398 N N . ARG A 1 177 ? 5.765 -3.467 -2.040 1.00 92.12 177 ARG A N 1
ATOM 1399 C CA . ARG A 1 177 ? 6.896 -3.943 -2.853 1.00 92.12 177 ARG A CA 1
ATOM 1400 C C . ARG A 1 177 ? 7.743 -2.795 -3.398 1.00 92.12 177 ARG A C 1
ATOM 1402 O O . ARG A 1 177 ? 8.965 -2.865 -3.303 1.00 92.12 177 ARG A O 1
ATOM 1409 N N . ILE A 1 178 ? 7.110 -1.721 -3.882 1.00 92.06 178 ILE A N 1
ATOM 1410 C CA . ILE A 1 178 ? 7.810 -0.503 -4.321 1.00 92.06 178 ILE A CA 1
ATOM 1411 C C . ILE A 1 178 ? 8.656 0.054 -3.173 1.00 92.06 178 ILE A C 1
ATOM 1413 O O . ILE A 1 178 ? 9.864 0.210 -3.331 1.00 92.06 178 ILE A O 1
ATOM 1417 N N . SER A 1 179 ? 8.046 0.277 -2.006 1.00 91.44 179 SER A N 1
ATOM 1418 C CA . SER A 1 179 ? 8.737 0.827 -0.835 1.00 91.44 179 SER A CA 1
ATOM 1419 C C . SER A 1 179 ? 9.860 -0.083 -0.329 1.00 91.44 179 SER A C 1
ATOM 1421 O O . SER A 1 179 ? 10.940 0.400 -0.011 1.00 91.44 179 SER A O 1
ATOM 1423 N N . SER A 1 180 ? 9.647 -1.400 -0.292 1.00 89.75 180 SER A N 1
ATOM 1424 C CA . SER A 1 180 ? 10.666 -2.359 0.150 1.00 89.75 180 SER A CA 1
ATOM 1425 C C . SER A 1 180 ? 11.855 -2.463 -0.804 1.00 89.75 180 SER A C 1
ATOM 1427 O O . SER A 1 180 ? 12.942 -2.818 -0.362 1.00 89.75 180 SER A O 1
ATOM 1429 N N . SER A 1 181 ? 11.664 -2.159 -2.090 1.00 91.75 181 SER A N 1
ATOM 1430 C CA . SER A 1 181 ? 12.725 -2.210 -3.104 1.00 91.75 181 SER A CA 1
ATOM 1431 C C . SER A 1 181 ? 13.463 -0.888 -3.315 1.00 91.75 181 SER A C 1
ATOM 1433 O O . SER A 1 181 ? 14.382 -0.850 -4.125 1.00 91.75 181 SER A O 1
ATOM 1435 N N . GLU A 1 182 ? 13.082 0.194 -2.628 1.00 91.62 182 GLU A N 1
ATOM 1436 C CA . GLU A 1 182 ? 13.514 1.569 -2.940 1.00 91.62 182 GLU A CA 1
ATOM 1437 C C . GLU A 1 182 ? 15.040 1.731 -3.055 1.00 91.62 182 GLU A C 1
ATOM 1439 O O . GLU A 1 182 ? 15.527 2.480 -3.900 1.00 91.62 182 GLU A O 1
ATOM 1444 N N . THR A 1 183 ? 15.798 0.987 -2.248 1.00 91.62 183 THR A N 1
ATOM 1445 C CA . THR A 1 183 ? 17.267 1.000 -2.243 1.00 91.62 183 THR A CA 1
ATOM 1446 C C . THR A 1 183 ? 17.896 -0.239 -2.884 1.00 91.62 183 THR A C 1
ATOM 1448 O O . THR A 1 183 ? 19.123 -0.308 -3.000 1.00 91.62 183 THR A O 1
ATOM 1451 N N . THR A 1 184 ? 17.093 -1.212 -3.326 1.00 93.31 184 THR A N 1
ATOM 1452 C CA . THR A 1 184 ? 17.589 -2.427 -3.977 1.00 93.31 184 THR A CA 1
ATOM 1453 C C . THR A 1 184 ? 18.236 -2.080 -5.310 1.00 93.31 184 THR A C 1
ATOM 1455 O O . THR A 1 184 ? 17.639 -1.407 -6.150 1.00 93.31 184 THR A O 1
ATOM 1458 N N . GLN A 1 185 ? 19.447 -2.593 -5.528 1.00 94.31 185 GLN A N 1
ATOM 1459 C CA . GLN A 1 185 ? 20.173 -2.456 -6.785 1.00 94.31 185 GLN A CA 1
ATOM 1460 C C . GLN A 1 185 ? 20.242 -3.791 -7.525 1.00 94.31 185 GLN A C 1
ATOM 1462 O O . GLN A 1 185 ? 20.685 -4.804 -6.986 1.00 94.31 185 GLN A O 1
ATOM 1467 N N . HIS A 1 186 ? 19.869 -3.770 -8.799 1.00 93.69 186 HIS A N 1
ATOM 1468 C CA . HIS A 1 186 ? 20.071 -4.867 -9.732 1.00 93.69 186 HIS A CA 1
ATOM 1469 C C . HIS A 1 186 ? 21.091 -4.432 -10.788 1.00 93.69 186 HIS A C 1
ATOM 1471 O O . HIS A 1 186 ? 20.828 -3.509 -11.561 1.00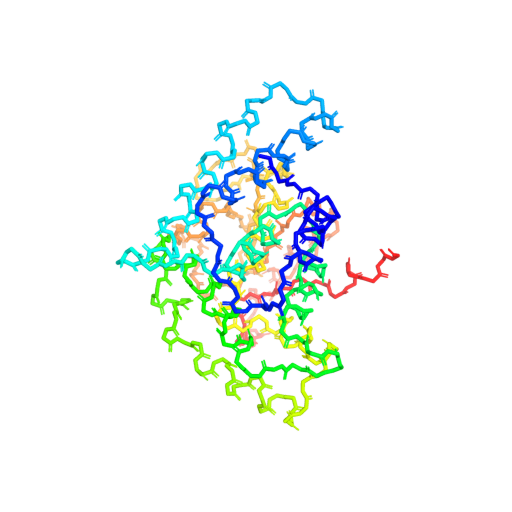 93.69 186 HIS A O 1
ATOM 1477 N N . PHE A 1 187 ? 22.238 -5.115 -10.851 1.00 94.06 187 PHE A N 1
ATOM 1478 C CA . PHE A 1 187 ? 23.327 -4.842 -11.803 1.00 94.06 187 PHE A CA 1
ATOM 1479 C C . PHE A 1 187 ? 22.998 -5.325 -13.223 1.00 94.06 187 PHE A C 1
ATOM 1481 O O . PHE A 1 187 ? 23.684 -6.160 -13.808 1.00 94.06 187 PHE A O 1
ATOM 1488 N N . VAL A 1 188 ? 21.902 -4.808 -13.769 1.00 93.56 188 VAL A N 1
ATOM 1489 C CA . VAL A 1 188 ? 21.441 -5.042 -15.133 1.00 93.56 188 VAL A CA 1
ATOM 1490 C C . VAL A 1 188 ? 21.008 -3.733 -15.766 1.00 93.56 188 VAL A C 1
ATOM 1492 O O . VAL A 1 188 ? 20.563 -2.812 -15.083 1.00 93.56 188 VAL A O 1
ATOM 1495 N N . SER A 1 189 ? 21.067 -3.680 -17.092 1.00 96.44 189 SER A N 1
ATOM 1496 C CA . SER A 1 189 ? 20.566 -2.540 -17.852 1.00 96.44 189 SER A CA 1
ATOM 1497 C C . SER A 1 189 ? 19.087 -2.706 -18.192 1.00 96.44 189 SER A C 1
ATOM 1499 O O . SER A 1 189 ? 18.663 -3.765 -18.655 1.00 96.44 189 SER A O 1
ATOM 1501 N N . CYS A 1 190 ? 18.305 -1.637 -18.046 1.00 96.75 190 CYS A N 1
ATOM 1502 C CA . CYS A 1 190 ? 16.953 -1.581 -18.605 1.00 96.75 190 CYS A CA 1
ATOM 1503 C C . CYS A 1 190 ? 17.004 -1.594 -20.144 1.00 96.75 190 CYS A C 1
ATOM 1505 O O . CYS A 1 190 ? 17.701 -0.792 -20.767 1.00 96.75 190 CYS A O 1
ATOM 1507 N N . ASP A 1 191 ? 16.224 -2.459 -20.787 1.00 96.69 191 ASP A N 1
ATOM 1508 C CA . ASP A 1 191 ? 16.188 -2.610 -22.244 1.00 96.69 191 ASP A CA 1
ATOM 1509 C C . ASP A 1 191 ? 15.499 -1.462 -22.988 1.00 96.69 191 ASP A C 1
ATOM 1511 O O . ASP A 1 191 ? 15.626 -1.370 -24.216 1.00 96.69 191 ASP A O 1
ATOM 1515 N N . TYR A 1 192 ? 14.777 -0.600 -22.269 1.00 96.75 192 TYR A N 1
ATOM 1516 C CA . TYR A 1 192 ? 14.159 0.605 -22.818 1.00 96.75 192 TYR A CA 1
ATOM 1517 C C . TYR A 1 192 ? 15.028 1.846 -22.573 1.00 96.75 192 TYR A C 1
ATOM 1519 O O . TYR A 1 192 ? 15.628 2.361 -23.512 1.00 96.75 192 TYR A O 1
ATOM 1527 N N . CYS A 1 193 ? 15.155 2.299 -21.319 1.00 96.75 193 CYS A N 1
ATOM 1528 C CA . CYS A 1 193 ? 15.844 3.555 -20.986 1.00 96.75 193 CYS A CA 1
ATOM 1529 C C . CYS A 1 193 ? 17.357 3.426 -20.752 1.00 96.75 193 CYS A C 1
ATOM 1531 O O . CYS A 1 193 ? 18.013 4.433 -20.507 1.00 96.75 193 CYS A O 1
ATOM 1533 N N . ARG A 1 194 ? 17.917 2.210 -20.803 1.00 97.00 194 ARG A N 1
ATOM 1534 C CA . ARG A 1 194 ? 19.357 1.925 -20.641 1.00 97.00 194 ARG A CA 1
ATOM 1535 C C . ARG A 1 194 ? 19.976 2.258 -19.279 1.00 97.00 194 ARG A C 1
ATOM 1537 O O . ARG A 1 194 ? 21.180 2.080 -19.136 1.00 97.00 194 ARG A O 1
ATOM 1544 N N . ILE A 1 195 ? 19.184 2.647 -18.274 1.00 97.19 195 ILE A N 1
ATOM 1545 C CA . ILE A 1 195 ? 19.682 2.844 -16.903 1.00 97.19 195 ILE A CA 1
ATOM 1546 C C . ILE A 1 195 ? 20.335 1.561 -16.364 1.00 97.19 195 ILE A C 1
ATOM 1548 O O . ILE A 1 195 ? 19.804 0.468 -16.583 1.00 97.19 195 ILE A O 1
ATOM 1552 N N . ASN A 1 196 ? 21.475 1.713 -15.688 1.00 95.94 196 ASN A N 1
ATOM 1553 C CA . ASN A 1 196 ? 22.238 0.652 -15.032 1.00 95.94 196 ASN A CA 1
ATOM 1554 C C . ASN A 1 196 ? 23.027 1.261 -13.848 1.00 95.94 196 ASN A C 1
ATOM 1556 O O . ASN A 1 196 ? 23.772 2.215 -14.084 1.00 95.94 196 ASN A O 1
ATOM 1560 N N . PRO A 1 197 ? 22.896 0.744 -12.613 1.00 95.75 197 PRO A N 1
ATOM 1561 C CA . PRO A 1 197 ? 22.002 -0.344 -12.212 1.00 95.75 197 PRO A CA 1
ATOM 1562 C C . PRO A 1 197 ? 20.524 0.060 -12.266 1.00 95.75 197 PRO A C 1
ATOM 1564 O O . PRO A 1 197 ? 20.172 1.238 -12.181 1.00 95.75 197 PRO A O 1
ATOM 1567 N N . VAL A 1 198 ? 19.641 -0.930 -12.402 1.00 96.88 198 VAL A N 1
ATOM 1568 C CA . VAL A 1 198 ? 18.218 -0.738 -12.104 1.00 96.88 198 VAL A CA 1
ATOM 1569 C C . VAL A 1 198 ? 18.076 -0.654 -10.586 1.00 96.88 198 VAL A C 1
ATOM 1571 O O . VAL A 1 198 ? 18.445 -1.593 -9.886 1.00 96.88 198 VAL A O 1
ATOM 1574 N N . VAL A 1 199 ? 17.553 0.469 -10.096 1.00 95.94 199 VAL A N 1
ATOM 1575 C CA . VAL A 1 199 ? 17.241 0.698 -8.677 1.00 95.94 199 VAL A CA 1
ATOM 1576 C C . VAL A 1 199 ? 15.725 0.637 -8.486 1.00 95.94 199 VAL A C 1
ATOM 1578 O O . VAL A 1 199 ? 14.994 1.164 -9.333 1.00 95.94 199 VAL A O 1
ATOM 1581 N N . GLY A 1 200 ? 15.249 -0.004 -7.417 1.00 95.19 200 GLY A N 1
ATOM 1582 C CA . GLY A 1 200 ? 13.825 -0.308 -7.239 1.00 95.19 200 GLY A CA 1
ATOM 1583 C C . GLY A 1 200 ? 13.440 -1.663 -7.828 1.00 95.19 200 GLY A C 1
ATOM 1584 O O . GLY A 1 200 ? 14.280 -2.545 -7.999 1.00 95.19 200 GLY A O 1
ATOM 1585 N N . LEU A 1 201 ? 12.169 -1.816 -8.202 1.00 95.25 201 LEU A N 1
ATOM 1586 C CA . LEU A 1 201 ? 11.678 -3.041 -8.834 1.00 95.25 201 LEU A CA 1
ATOM 1587 C C . LEU A 1 201 ? 12.320 -3.284 -10.210 1.00 95.25 201 LEU A C 1
ATOM 1589 O O . LEU A 1 201 ? 12.371 -2.399 -11.078 1.00 95.25 201 LEU A O 1
ATOM 1593 N N . ARG A 1 202 ? 12.729 -4.535 -10.443 1.00 95.50 202 ARG A N 1
ATOM 1594 C CA . ARG A 1 202 ? 13.157 -5.048 -11.753 1.00 95.50 202 ARG A CA 1
ATOM 1595 C C . ARG A 1 202 ? 12.098 -5.986 -12.324 1.00 95.50 202 ARG A C 1
ATOM 1597 O O . ARG A 1 202 ? 11.671 -6.925 -11.665 1.00 95.50 202 ARG A O 1
ATOM 1604 N N . TYR A 1 203 ? 11.758 -5.803 -13.595 1.00 94.75 203 TYR A N 1
ATOM 1605 C CA . TYR A 1 203 ? 10.828 -6.665 -14.325 1.00 94.75 203 TYR A CA 1
ATOM 1606 C C . TYR A 1 203 ? 11.561 -7.416 -15.431 1.00 94.75 203 TYR A C 1
ATOM 1608 O O . TYR A 1 203 ? 12.078 -6.804 -16.365 1.00 94.75 203 TYR A O 1
ATOM 1616 N N . ARG A 1 204 ? 11.612 -8.746 -15.351 1.00 92.81 204 ARG A N 1
ATOM 1617 C CA . ARG A 1 204 ? 12.247 -9.605 -16.360 1.00 92.81 204 ARG A CA 1
ATOM 1618 C C . ARG A 1 204 ? 11.191 -10.321 -17.187 1.00 92.81 204 ARG A C 1
ATOM 1620 O O . ARG A 1 204 ? 10.323 -10.989 -16.642 1.00 92.81 204 ARG A O 1
ATOM 1627 N N . CYS A 1 205 ? 11.291 -10.249 -18.508 1.00 92.38 205 CYS A N 1
ATOM 1628 C CA . CYS A 1 205 ? 10.417 -11.018 -19.393 1.00 92.38 205 CYS A CA 1
ATOM 1629 C C . CYS A 1 205 ? 10.718 -12.523 -19.305 1.00 92.38 205 CYS A C 1
ATOM 1631 O O . CYS A 1 205 ? 11.880 -12.927 -19.369 1.00 92.38 205 CYS A O 1
ATOM 1633 N N . LEU A 1 206 ? 9.678 -13.356 -19.249 1.00 88.88 206 LEU A N 1
ATOM 1634 C CA . LEU A 1 206 ? 9.801 -14.818 -19.217 1.00 88.88 206 LEU A CA 1
ATOM 1635 C C . LEU A 1 206 ? 9.878 -15.462 -20.611 1.00 88.88 206 LEU A C 1
ATOM 1637 O O . LEU A 1 206 ? 10.080 -16.670 -20.724 1.00 88.88 206 LEU A O 1
ATOM 1641 N N . GLN A 1 207 ? 9.715 -14.675 -21.676 1.00 89.38 207 GLN A N 1
ATOM 1642 C CA . GLN A 1 207 ? 9.749 -15.125 -23.074 1.00 89.38 207 GLN A CA 1
ATOM 1643 C C . GLN A 1 207 ? 10.903 -14.494 -23.872 1.00 89.38 207 GLN A C 1
ATOM 1645 O O . GLN A 1 207 ? 11.426 -15.088 -24.817 1.00 89.38 207 GLN A O 1
ATOM 1650 N N . CYS A 1 208 ? 11.319 -13.278 -23.517 1.00 88.81 208 CYS A N 1
ATOM 1651 C CA . CYS A 1 208 ? 12.428 -12.591 -24.172 1.00 88.81 208 CYS A CA 1
ATOM 1652 C C . CYS A 1 208 ? 13.725 -12.886 -23.416 1.00 88.81 208 CYS A C 1
ATOM 1654 O O . CYS A 1 208 ? 13.821 -12.656 -22.213 1.00 88.81 208 CYS A O 1
ATOM 1656 N N . ILE A 1 209 ? 14.738 -13.363 -24.138 1.00 87.25 209 ILE A N 1
ATOM 1657 C CA . ILE A 1 209 ? 16.047 -13.682 -23.562 1.00 87.25 209 ILE A CA 1
ATOM 1658 C C . ILE A 1 209 ? 16.669 -12.401 -23.002 1.00 87.25 209 ILE A C 1
ATOM 1660 O O . ILE A 1 209 ? 16.832 -11.433 -23.743 1.00 87.25 209 ILE A O 1
ATOM 1664 N N . ASN A 1 210 ? 17.016 -12.425 -21.712 1.00 86.88 210 ASN A N 1
ATOM 1665 C CA . ASN A 1 210 ? 17.693 -11.341 -20.992 1.00 86.88 210 ASN A CA 1
ATOM 1666 C C . ASN A 1 210 ? 17.040 -9.961 -21.147 1.00 86.88 210 ASN A C 1
ATOM 1668 O O . ASN A 1 210 ? 17.735 -8.952 -21.126 1.00 86.88 210 ASN A O 1
ATOM 1672 N N . TYR A 1 211 ? 15.713 -9.922 -21.275 1.00 92.69 211 TYR A N 1
ATOM 1673 C CA . TYR A 1 211 ? 14.981 -8.668 -21.388 1.00 92.69 211 TYR A CA 1
ATOM 1674 C C . TYR A 1 211 ? 14.535 -8.164 -20.019 1.00 92.69 211 TYR A C 1
ATOM 1676 O O . TYR A 1 211 ? 13.749 -8.839 -19.345 1.00 92.69 211 TYR A O 1
ATOM 1684 N N . ASN A 1 212 ? 15.000 -6.979 -19.633 1.00 95.00 212 ASN A N 1
ATOM 1685 C CA . ASN A 1 212 ? 14.728 -6.377 -18.332 1.00 95.00 212 ASN A CA 1
ATOM 1686 C C . ASN A 1 212 ? 14.160 -4.964 -18.489 1.00 95.00 212 ASN A C 1
ATOM 1688 O O . ASN A 1 212 ? 14.633 -4.179 -19.304 1.00 95.00 212 ASN A O 1
ATOM 1692 N N . LEU A 1 213 ? 13.186 -4.607 -17.663 1.00 96.44 213 LEU A N 1
ATOM 1693 C CA . LEU A 1 213 ? 12.667 -3.250 -17.534 1.00 96.44 213 LEU A CA 1
ATOM 1694 C C . LEU A 1 213 ? 12.850 -2.776 -16.094 1.00 96.44 213 LEU A C 1
ATOM 1696 O O . LEU A 1 213 ? 12.665 -3.543 -15.149 1.00 96.44 213 LEU A O 1
ATOM 1700 N N . CYS A 1 214 ? 13.202 -1.502 -15.928 1.00 96.75 214 CYS A N 1
ATOM 1701 C CA . CYS A 1 214 ? 13.108 -0.849 -14.626 1.00 96.75 214 CYS A CA 1
ATOM 1702 C C . CYS A 1 214 ? 11.645 -0.547 -14.281 1.00 96.75 214 CYS A C 1
ATOM 1704 O O . CYS A 1 214 ? 10.802 -0.448 -15.181 1.00 96.75 214 CYS A O 1
ATOM 1706 N N . GLN A 1 215 ? 11.374 -0.320 -12.993 1.00 95.25 215 GLN A N 1
ATOM 1707 C CA . GLN A 1 215 ? 10.062 0.063 -12.467 1.00 95.25 215 GLN A CA 1
ATOM 1708 C C . GLN A 1 215 ? 9.347 1.120 -13.315 1.00 95.25 215 GLN A C 1
ATOM 1710 O O . GLN A 1 215 ? 8.217 0.910 -13.748 1.00 95.25 215 GLN A O 1
ATOM 1715 N N . ASN A 1 216 ? 10.027 2.223 -13.636 1.00 95.44 216 ASN A N 1
ATOM 1716 C CA . ASN A 1 216 ? 9.428 3.321 -14.396 1.00 95.44 216 ASN A CA 1
ATOM 1717 C C . ASN A 1 216 ? 9.035 2.931 -15.824 1.00 95.44 216 ASN A C 1
ATOM 1719 O O . ASN A 1 216 ? 8.001 3.382 -16.308 1.00 95.44 216 ASN A O 1
ATOM 1723 N N . CYS A 1 217 ? 9.847 2.122 -16.511 1.00 95.81 217 CYS A N 1
ATOM 1724 C CA . CYS A 1 217 ? 9.522 1.703 -17.875 1.00 95.81 217 CYS A CA 1
ATOM 1725 C C . CYS A 1 217 ? 8.369 0.703 -17.879 1.00 95.81 217 CYS A C 1
ATOM 1727 O O . CYS A 1 217 ? 7.472 0.823 -18.705 1.00 95.81 217 CYS A O 1
ATOM 1729 N N . PHE A 1 218 ? 8.368 -0.243 -16.938 1.00 94.75 218 PHE A N 1
ATOM 1730 C CA . PHE A 1 218 ? 7.308 -1.236 -16.839 1.00 94.75 218 PHE A CA 1
ATOM 1731 C C . PHE A 1 218 ? 5.956 -0.602 -16.481 1.00 94.75 218 PHE A C 1
ATOM 1733 O O . PHE A 1 218 ? 4.991 -0.784 -17.217 1.00 94.75 218 PHE A O 1
ATOM 1740 N N . LEU A 1 219 ? 5.896 0.207 -15.415 1.00 90.88 219 LEU A N 1
ATOM 1741 C CA . LEU A 1 219 ? 4.642 0.819 -14.950 1.00 90.88 219 LEU A CA 1
ATOM 1742 C C . LEU A 1 219 ? 4.049 1.822 -15.951 1.00 90.88 219 LEU A C 1
ATOM 1744 O O . LEU A 1 219 ? 2.841 2.024 -15.970 1.00 90.88 219 LEU A O 1
ATOM 1748 N N . ARG A 1 220 ? 4.880 2.436 -16.802 1.00 91.38 220 ARG A N 1
ATOM 1749 C CA . ARG A 1 220 ? 4.428 3.346 -17.870 1.00 91.38 220 ARG A CA 1
ATOM 1750 C C . ARG A 1 220 ? 4.123 2.639 -19.194 1.00 91.38 220 ARG A C 1
ATOM 1752 O O . ARG A 1 220 ? 3.743 3.309 -20.148 1.00 91.38 220 ARG A O 1
ATOM 1759 N N . GLY A 1 221 ? 4.326 1.323 -19.283 1.00 91.56 221 GLY A N 1
ATOM 1760 C CA . GLY A 1 221 ? 4.124 0.567 -20.522 1.00 91.56 221 GLY A CA 1
ATOM 1761 C C . GLY A 1 221 ? 5.154 0.872 -21.616 1.00 91.56 221 GLY A C 1
ATOM 1762 O O . GLY A 1 221 ? 4.880 0.702 -22.801 1.00 91.56 221 GLY A O 1
ATOM 1763 N N . TYR A 1 222 ? 6.351 1.340 -21.255 1.00 93.31 222 TYR A N 1
ATOM 1764 C CA . TYR A 1 222 ? 7.404 1.634 -22.221 1.00 93.31 222 TYR A CA 1
ATOM 1765 C C . TYR A 1 222 ? 8.096 0.367 -22.705 1.00 93.31 222 TYR A C 1
ATOM 1767 O O . TYR A 1 222 ? 8.827 -0.296 -21.965 1.00 93.31 222 TYR A O 1
ATOM 1775 N N . LEU A 1 223 ? 7.908 0.076 -23.990 1.00 91.19 223 LEU A N 1
ATOM 1776 C CA . LEU A 1 223 ? 8.408 -1.124 -24.642 1.00 91.19 223 LEU A CA 1
ATOM 1777 C C . LEU A 1 223 ? 9.207 -0.788 -25.899 1.00 91.19 223 LEU A C 1
ATOM 1779 O O . LEU A 1 223 ? 9.018 0.238 -26.547 1.00 91.19 223 LEU A O 1
ATOM 1783 N N . ASN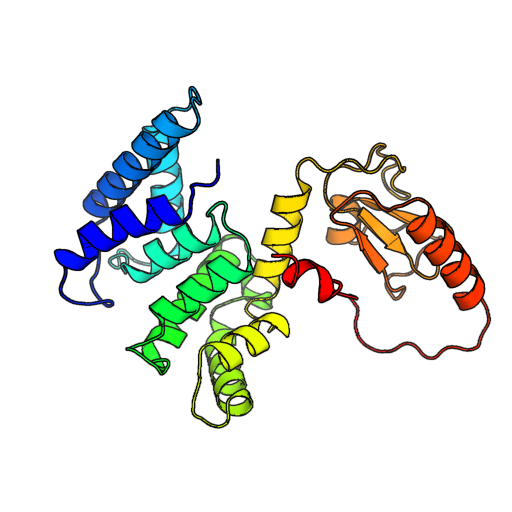 A 1 224 ? 10.099 -1.701 -26.272 1.00 89.25 224 ASN A N 1
ATOM 1784 C CA . ASN A 1 224 ? 10.770 -1.671 -27.570 1.00 89.25 224 ASN A CA 1
ATOM 1785 C C . ASN A 1 224 ? 10.223 -2.793 -28.468 1.00 89.25 224 ASN A C 1
ATOM 1787 O O . ASN A 1 224 ? 9.579 -3.726 -27.995 1.00 89.25 224 ASN A O 1
ATOM 1791 N N . LYS A 1 225 ? 10.545 -2.756 -29.768 1.00 82.25 225 LYS A N 1
ATOM 1792 C CA . LYS A 1 225 ? 10.044 -3.728 -30.763 1.00 82.25 225 LYS A CA 1
ATOM 1793 C C . LYS A 1 225 ? 10.385 -5.201 -30.459 1.00 82.25 225 LYS A C 1
ATOM 1795 O O . LYS A 1 225 ? 9.804 -6.093 -31.069 1.00 82.25 225 LYS A O 1
ATOM 1800 N N . ARG A 1 226 ? 11.332 -5.478 -29.548 1.00 80.56 226 ARG A N 1
ATOM 1801 C CA . ARG A 1 226 ? 11.758 -6.841 -29.166 1.00 80.56 226 ARG A CA 1
ATOM 1802 C C . ARG A 1 226 ? 10.869 -7.468 -28.085 1.00 80.56 226 ARG A C 1
ATOM 1804 O O . ARG A 1 226 ? 11.056 -8.641 -27.762 1.00 80.56 226 ARG A O 1
ATOM 1811 N N . HIS A 1 227 ? 9.923 -6.717 -27.527 1.00 88.38 227 HIS A N 1
ATOM 1812 C CA . HIS A 1 227 ? 9.005 -7.172 -26.488 1.00 88.38 227 HIS A CA 1
ATOM 1813 C C . HIS A 1 227 ? 7.553 -6.903 -26.886 1.00 88.38 227 HIS A C 1
ATOM 1815 O O . HIS A 1 227 ? 7.264 -5.964 -27.622 1.00 88.38 227 HIS A O 1
ATOM 1821 N N . LYS A 1 228 ? 6.639 -7.752 -26.415 1.00 88.19 228 LYS A N 1
ATOM 1822 C CA . LYS A 1 228 ? 5.196 -7.609 -26.624 1.00 88.19 228 LYS A CA 1
ATOM 1823 C C . LYS A 1 228 ? 4.534 -7.511 -25.259 1.00 88.19 228 LYS A C 1
ATOM 1825 O O . LYS A 1 228 ? 4.854 -8.326 -24.406 1.00 88.19 228 LYS A O 1
ATOM 1830 N N . GLU A 1 229 ? 3.567 -6.612 -25.100 1.00 84.00 229 GLU A N 1
ATOM 1831 C CA . GLU A 1 229 ? 2.832 -6.387 -23.838 1.00 84.00 229 GLU A CA 1
ATOM 1832 C C . GLU A 1 229 ? 2.254 -7.666 -23.223 1.00 84.00 229 GLU A C 1
ATOM 1834 O O . GLU A 1 229 ? 2.223 -7.829 -22.012 1.00 84.00 229 GLU A O 1
ATOM 1839 N N . ARG A 1 230 ? 1.838 -8.618 -24.065 1.00 86.56 230 ARG A N 1
ATOM 1840 C CA . ARG A 1 230 ? 1.279 -9.908 -23.634 1.00 86.56 230 ARG A CA 1
ATOM 1841 C C . ARG A 1 230 ? 2.295 -10.886 -23.032 1.00 86.56 230 ARG A C 1
ATOM 1843 O O . ARG A 1 230 ? 1.908 -11.982 -22.635 1.00 86.56 230 ARG A O 1
ATOM 1850 N N . HIS A 1 231 ? 3.590 -10.582 -23.085 1.00 88.69 231 HIS A N 1
ATOM 1851 C CA . HIS A 1 231 ? 4.604 -11.439 -22.483 1.00 88.69 231 HIS A CA 1
ATOM 1852 C C . HIS A 1 231 ? 4.521 -11.336 -20.962 1.00 88.69 231 HIS A C 1
ATOM 1854 O O . HIS A 1 231 ? 4.444 -10.248 -20.402 1.00 88.69 231 HIS A O 1
ATOM 1860 N N . GLN A 1 232 ? 4.562 -12.484 -20.296 1.00 87.69 232 GLN A N 1
ATOM 1861 C CA . GLN A 1 232 ? 4.584 -12.522 -18.841 1.00 87.69 232 GLN A CA 1
ATOM 1862 C C . GLN A 1 232 ? 5.931 -12.019 -18.333 1.00 87.69 232 GLN A C 1
ATOM 1864 O O . GLN A 1 232 ? 6.993 -12.359 -18.865 1.00 87.69 232 GLN A O 1
ATOM 1869 N N . VAL A 1 233 ? 5.882 -11.226 -17.273 1.00 90.38 233 VAL A N 1
ATOM 1870 C CA . VAL A 1 233 ? 7.072 -10.741 -16.589 1.00 90.38 233 VAL A CA 1
ATOM 1871 C C . VAL A 1 233 ? 7.145 -11.329 -15.189 1.00 90.38 233 VAL A C 1
ATOM 1873 O O . VAL A 1 233 ? 6.129 -11.578 -14.542 1.00 90.38 233 VAL A O 1
ATOM 1876 N N . GLN A 1 234 ? 8.367 -11.540 -14.727 1.00 90.50 234 GLN A N 1
ATOM 1877 C CA . GLN A 1 234 ? 8.683 -11.817 -13.340 1.00 90.50 234 GLN A CA 1
ATOM 1878 C C . GLN A 1 234 ? 9.218 -10.539 -12.702 1.00 90.50 234 GLN A C 1
ATOM 1880 O O . GLN A 1 234 ? 10.131 -9.903 -13.233 1.00 90.50 234 GLN A O 1
ATOM 1885 N N . GLU A 1 235 ? 8.629 -10.169 -11.574 1.00 90.88 235 GLU A N 1
ATOM 1886 C CA . GLU A 1 235 ? 9.072 -9.052 -10.748 1.00 90.88 235 GLU A CA 1
ATOM 1887 C C . GLU A 1 235 ? 10.156 -9.526 -9.772 1.00 90.88 235 GLU A C 1
ATOM 1889 O O . GLU A 1 235 ? 10.053 -10.605 -9.190 1.00 90.88 235 GLU A O 1
ATOM 1894 N N . PHE A 1 236 ? 11.192 -8.713 -9.591 1.00 90.88 236 PHE A N 1
ATOM 1895 C CA . PHE A 1 236 ? 12.274 -8.927 -8.640 1.00 90.88 236 PHE A CA 1
ATOM 1896 C C . PHE A 1 236 ? 12.326 -7.735 -7.685 1.00 90.88 236 PHE A C 1
ATOM 1898 O O . PHE A 1 236 ? 12.570 -6.607 -8.112 1.00 90.88 236 PHE A O 1
ATOM 1905 N N . VAL A 1 237 ? 12.090 -8.008 -6.399 1.00 88.44 237 VAL A N 1
ATOM 1906 C CA . VAL A 1 237 ? 12.186 -7.032 -5.294 1.00 88.44 237 VAL A CA 1
ATOM 1907 C C . VAL A 1 237 ? 13.587 -7.025 -4.678 1.00 88.44 237 VAL A C 1
ATOM 1909 O O . VAL A 1 237 ? 14.056 -5.989 -4.218 1.00 88.44 237 VAL A O 1
ATOM 1912 N N . ASN A 1 238 ? 14.257 -8.181 -4.709 1.00 87.19 238 ASN A N 1
ATOM 1913 C CA . ASN A 1 238 ? 15.617 -8.400 -4.222 1.00 87.19 238 ASN A CA 1
ATOM 1914 C C . ASN A 1 238 ? 16.530 -8.825 -5.384 1.00 87.19 238 ASN A C 1
ATOM 1916 O O . ASN A 1 238 ? 16.028 -9.353 -6.386 1.00 87.19 238 ASN A O 1
ATOM 1920 N N . PRO A 1 239 ? 17.858 -8.629 -5.284 1.00 81.38 239 PRO A N 1
ATOM 1921 C CA . PRO A 1 239 ? 18.789 -9.092 -6.305 1.00 81.38 239 PRO A CA 1
ATOM 1922 C C . PRO A 1 239 ? 18.648 -10.604 -6.503 1.00 81.38 239 PRO A C 1
ATOM 1924 O O . PRO A 1 239 ? 18.698 -11.365 -5.540 1.00 81.38 239 PRO A O 1
ATOM 1927 N N . ALA A 1 240 ? 18.443 -11.022 -7.753 1.00 75.81 240 ALA A N 1
ATOM 1928 C CA . ALA A 1 240 ? 18.306 -12.430 -8.092 1.00 75.81 240 ALA A CA 1
ATOM 1929 C C . ALA A 1 240 ? 19.620 -13.171 -7.821 1.00 75.81 240 ALA A C 1
ATOM 1931 O O . ALA A 1 240 ? 20.703 -12.644 -8.095 1.00 75.81 240 ALA A O 1
ATOM 1932 N N . SER A 1 241 ? 19.531 -14.411 -7.349 1.00 74.62 241 SER A N 1
ATOM 1933 C CA . SER A 1 241 ? 20.702 -15.286 -7.295 1.00 74.62 241 SER A CA 1
ATOM 1934 C C . SER A 1 241 ? 21.132 -15.708 -8.709 1.00 74.62 241 SER A C 1
ATOM 1936 O O . SER A 1 241 ? 20.318 -15.803 -9.632 1.00 74.62 241 SER A O 1
ATOM 1938 N N . THR A 1 242 ? 22.415 -16.036 -8.899 1.00 69.69 242 THR A N 1
ATOM 1939 C CA . THR A 1 242 ? 22.960 -16.501 -10.194 1.00 69.69 242 THR A CA 1
ATOM 1940 C C . THR A 1 242 ? 22.185 -17.700 -10.763 1.00 69.69 242 THR A C 1
ATOM 1942 O O . THR A 1 242 ? 22.018 -17.846 -11.979 1.00 69.69 242 THR A O 1
ATOM 1945 N N . TRP A 1 243 ? 21.667 -18.560 -9.881 1.00 65.81 243 TRP A N 1
ATOM 1946 C CA . TRP A 1 243 ? 20.829 -19.697 -10.249 1.00 65.81 243 TRP A CA 1
ATOM 1947 C C . TRP A 1 243 ? 19.468 -19.270 -10.809 1.00 65.81 243 TRP A C 1
ATOM 1949 O O . TRP A 1 243 ? 19.051 -19.779 -11.852 1.00 65.81 243 TRP A O 1
ATOM 1959 N N . GLU A 1 244 ? 18.789 -18.320 -10.166 1.00 73.06 244 GLU A N 1
ATOM 1960 C CA . GLU A 1 244 ? 17.505 -17.786 -10.634 1.00 73.06 244 GLU A CA 1
ATOM 1961 C C . GLU A 1 244 ? 17.640 -17.137 -12.012 1.00 73.06 244 GLU A C 1
ATOM 1963 O O . GLU A 1 244 ? 16.802 -17.366 -12.889 1.00 73.06 244 GLU A O 1
ATOM 1968 N N . GLU A 1 245 ? 18.730 -16.403 -12.251 1.00 71.00 245 GLU A N 1
ATOM 1969 C CA . GLU A 1 245 ? 19.007 -15.808 -13.561 1.00 71.00 245 GLU A CA 1
ATOM 1970 C C . GLU A 1 245 ? 19.240 -16.870 -14.645 1.00 71.00 245 GLU A C 1
ATOM 1972 O O . GLU A 1 245 ? 18.715 -16.764 -15.764 1.00 71.00 245 GLU A O 1
ATOM 1977 N N . THR A 1 246 ? 19.973 -17.934 -14.309 1.00 70.44 246 THR A N 1
ATOM 1978 C CA . THR A 1 246 ? 20.238 -19.056 -15.220 1.00 70.44 246 THR A CA 1
ATOM 1979 C C . THR A 1 246 ? 18.946 -19.814 -15.539 1.00 70.44 246 THR A C 1
ATOM 1981 O O . THR A 1 246 ? 18.616 -20.024 -16.710 1.00 70.44 246 THR A O 1
ATOM 1984 N N . LYS A 1 247 ? 18.151 -20.145 -14.514 1.00 76.69 247 LYS A N 1
ATOM 1985 C CA . LYS A 1 247 ? 16.851 -20.821 -14.644 1.00 76.69 247 LYS A CA 1
ATOM 1986 C C . LYS A 1 247 ? 15.874 -20.003 -15.490 1.00 76.69 247 LYS A C 1
ATOM 1988 O O . LYS A 1 247 ? 15.244 -20.548 -16.398 1.00 76.69 247 LYS A O 1
ATOM 1993 N N . ALA A 1 248 ? 15.781 -18.695 -15.253 1.00 71.44 248 ALA A N 1
ATOM 1994 C CA . ALA A 1 248 ? 14.918 -17.808 -16.030 1.00 71.44 248 ALA A CA 1
ATOM 1995 C C . ALA A 1 248 ? 15.346 -17.730 -17.506 1.00 71.44 248 ALA A C 1
ATOM 1997 O O . ALA A 1 248 ? 14.501 -17.691 -18.400 1.00 71.44 248 ALA A O 1
ATOM 1998 N N . THR A 1 249 ? 16.652 -17.745 -17.786 1.00 73.50 249 THR A N 1
ATOM 1999 C CA . THR A 1 249 ? 17.183 -17.765 -19.160 1.00 73.50 249 THR A CA 1
ATOM 2000 C C . THR A 1 249 ? 16.843 -19.070 -19.881 1.00 73.50 249 THR A C 1
ATOM 2002 O O . THR A 1 249 ? 16.358 -19.035 -21.013 1.00 73.50 249 THR A O 1
ATOM 2005 N N . ILE A 1 250 ? 17.019 -20.214 -19.213 1.00 74.19 250 ILE A N 1
ATOM 2006 C CA . ILE A 1 250 ? 16.651 -21.533 -19.750 1.00 74.19 250 ILE A CA 1
ATOM 2007 C C . ILE A 1 250 ? 15.147 -21.596 -20.042 1.00 74.19 250 ILE A C 1
ATOM 2009 O O . ILE A 1 250 ? 14.740 -22.066 -21.105 1.00 74.19 250 ILE A O 1
ATOM 2013 N N . ASN A 1 251 ? 14.310 -21.086 -19.137 1.00 76.88 251 ASN A N 1
ATOM 2014 C CA . ASN A 1 251 ? 12.861 -21.065 -19.332 1.00 76.88 251 ASN A CA 1
ATOM 2015 C C . ASN A 1 251 ? 12.444 -20.160 -20.498 1.00 76.88 251 ASN A C 1
ATOM 2017 O O . ASN A 1 251 ? 11.605 -20.561 -21.298 1.00 76.88 251 ASN A O 1
ATOM 2021 N N . ALA A 1 252 ? 13.070 -18.992 -20.664 1.00 73.19 252 ALA A N 1
ATOM 2022 C CA . ALA A 1 252 ? 12.809 -18.126 -21.815 1.00 73.19 252 ALA A CA 1
ATOM 2023 C C . ALA A 1 252 ? 13.183 -18.791 -23.149 1.00 73.19 252 ALA A C 1
ATOM 2025 O O . ALA A 1 252 ? 12.483 -18.612 -24.145 1.00 73.19 252 ALA A O 1
ATOM 2026 N N . LEU A 1 253 ? 14.249 -19.597 -23.173 1.00 73.25 253 LEU A N 1
ATOM 2027 C CA . LEU A 1 253 ? 14.607 -20.405 -24.341 1.00 73.25 253 LEU A CA 1
ATOM 2028 C C . LEU A 1 253 ? 13.567 -21.498 -24.618 1.00 73.25 253 LEU A C 1
ATOM 2030 O O . LEU A 1 253 ? 13.153 -21.658 -25.764 1.00 73.25 253 LEU A O 1
ATOM 2034 N N . LYS A 1 254 ? 13.090 -22.199 -23.581 1.00 72.12 254 LYS A N 1
ATOM 2035 C CA . LYS A 1 254 ? 12.021 -23.207 -23.707 1.00 72.12 254 LYS A CA 1
ATOM 2036 C C . LYS A 1 254 ? 10.708 -22.598 -24.203 1.00 72.12 254 LYS A C 1
ATOM 2038 O O . LYS A 1 254 ? 10.083 -23.159 -25.092 1.00 72.12 254 LYS A O 1
ATOM 2043 N N . ASN A 1 255 ? 10.331 -21.425 -23.698 1.00 63.59 255 ASN A N 1
ATOM 2044 C CA . ASN A 1 255 ? 9.090 -20.729 -24.059 1.00 63.59 255 ASN A CA 1
ATOM 2045 C C . ASN A 1 255 ? 9.086 -20.167 -25.491 1.00 63.59 255 ASN A C 1
ATOM 2047 O O . ASN A 1 255 ? 8.036 -19.766 -25.991 1.00 63.59 255 ASN A O 1
ATOM 2051 N N . LYS A 1 256 ? 10.243 -20.124 -26.166 1.00 63.69 256 LYS A N 1
ATOM 2052 C CA . LYS A 1 256 ? 10.318 -19.850 -27.609 1.00 63.69 256 LYS A CA 1
ATOM 2053 C C . LYS A 1 256 ? 9.943 -21.061 -28.472 1.00 63.69 256 LYS A C 1
ATOM 2055 O O . LYS A 1 256 ? 9.759 -20.886 -29.674 1.00 63.69 256 LYS A O 1
ATOM 2060 N N . LEU A 1 257 ? 9.826 -22.260 -27.894 1.00 53.62 257 LEU A N 1
ATOM 2061 C CA . LEU A 1 257 ? 9.324 -23.447 -28.585 1.00 53.62 257 LEU A CA 1
ATOM 2062 C C . LEU A 1 257 ? 7.781 -23.439 -28.573 1.00 53.62 257 LEU A C 1
ATOM 2064 O O . LEU A 1 257 ? 7.183 -23.054 -27.570 1.00 53.62 257 LEU A O 1
ATOM 2068 N N . PRO A 1 258 ? 7.112 -23.856 -29.662 1.00 44.47 258 PRO A N 1
ATOM 2069 C CA . PRO A 1 258 ? 5.691 -23.575 -29.916 1.00 44.47 258 PRO A CA 1
ATOM 2070 C C . PRO A 1 258 ? 4.668 -24.332 -29.040 1.00 44.47 258 PRO A C 1
ATOM 2072 O O . PRO A 1 258 ? 3.486 -24.357 -29.371 1.00 44.47 258 PRO A O 1
ATOM 2075 N N . PHE A 1 259 ? 5.069 -24.915 -27.909 1.00 44.03 259 PHE A N 1
ATOM 2076 C CA . PHE A 1 259 ? 4.207 -25.752 -27.071 1.00 44.03 259 PHE A CA 1
ATOM 2077 C C . PHE A 1 259 ? 4.189 -25.290 -25.609 1.00 44.03 259 PHE A C 1
ATOM 2079 O O . PHE A 1 259 ? 4.823 -25.902 -24.758 1.00 44.03 259 PHE A O 1
ATOM 2086 N N . ALA A 1 260 ? 3.438 -24.231 -25.301 1.00 38.56 260 ALA A N 1
ATOM 2087 C CA . ALA A 1 260 ? 2.860 -24.032 -23.968 1.00 38.56 260 ALA A CA 1
ATOM 2088 C C . ALA A 1 260 ? 1.754 -22.967 -24.020 1.00 38.56 260 ALA A C 1
ATOM 2090 O O . ALA A 1 260 ? 2.000 -21.798 -24.317 1.00 38.56 260 ALA A O 1
ATOM 2091 N N . GLN A 1 261 ? 0.520 -23.386 -23.738 1.00 38.66 261 GLN A N 1
ATOM 2092 C CA . GLN A 1 261 ? -0.632 -22.504 -23.557 1.00 38.66 261 GLN A CA 1
ATOM 2093 C C . GLN A 1 261 ? -0.450 -21.653 -22.291 1.00 38.66 261 GLN A C 1
ATOM 2095 O O . GLN A 1 261 ? -0.054 -22.149 -21.239 1.00 38.66 261 GLN A O 1
ATOM 2100 N N . CYS A 1 262 ? -0.728 -20.355 -22.417 1.00 37.50 262 CYS A N 1
ATOM 2101 C CA . CYS A 1 262 ? -0.500 -19.344 -21.390 1.00 37.50 262 CYS A CA 1
ATOM 2102 C C . CYS A 1 262 ? -1.687 -19.283 -20.414 1.00 37.50 262 CYS A C 1
ATOM 2104 O O . CYS A 1 262 ? -2.820 -19.032 -20.828 1.00 37.50 262 CYS A O 1
ATOM 2106 N N . SER A 1 263 ? -1.428 -19.501 -19.123 1.00 34.47 263 SER A N 1
ATOM 2107 C CA . SER A 1 263 ? -2.402 -19.307 -18.048 1.00 34.47 263 SER A CA 1
ATOM 2108 C C . SER A 1 263 ? -2.581 -17.816 -17.729 1.00 34.47 263 SER A C 1
ATOM 2110 O O . SER A 1 263 ? -1.636 -17.027 -17.702 1.00 34.47 263 SER A O 1
ATOM 2112 N N . THR A 1 264 ? -3.830 -17.414 -17.501 1.00 30.14 264 THR A N 1
ATOM 2113 C CA . THR A 1 264 ? -4.293 -16.023 -17.386 1.00 30.14 264 THR A CA 1
ATOM 2114 C C . THR A 1 264 ? -4.030 -15.412 -16.007 1.00 30.14 264 THR A C 1
ATOM 2116 O O . THR A 1 264 ? -4.966 -15.073 -15.280 1.00 30.14 264 THR A O 1
ATOM 2119 N N . LYS A 1 265 ? -2.760 -15.240 -15.638 1.00 34.56 265 LYS A N 1
ATOM 2120 C CA . LYS A 1 265 ? -2.374 -14.242 -14.632 1.00 34.56 265 LYS A CA 1
ATOM 2121 C C . LYS A 1 265 ? -1.261 -13.356 -15.208 1.00 34.56 265 LYS A C 1
ATOM 2123 O O . LYS A 1 265 ? -0.211 -13.886 -15.564 1.00 34.56 265 LYS A O 1
ATOM 2128 N N . PRO A 1 266 ? -1.481 -12.033 -15.342 1.00 35.03 266 PRO A N 1
ATOM 2129 C CA . PRO A 1 266 ? -0.472 -11.106 -15.862 1.00 35.03 266 PRO A CA 1
ATOM 2130 C C . PRO A 1 266 ? 0.707 -10.894 -14.897 1.00 35.03 266 PRO A C 1
ATOM 2132 O O . PRO A 1 266 ? 1.740 -10.379 -15.309 1.00 35.03 266 PRO A O 1
ATOM 2135 N N . TYR A 1 267 ? 0.575 -11.352 -13.647 1.00 41.34 267 TYR A N 1
ATOM 2136 C CA . TYR A 1 267 ? 1.599 -11.276 -12.612 1.00 41.34 267 TYR A CA 1
ATOM 2137 C C . TYR A 1 267 ? 1.722 -12.626 -11.896 1.00 41.34 267 TYR A C 1
ATOM 2139 O O . TYR A 1 267 ? 0.738 -13.154 -11.374 1.00 41.34 267 TYR A O 1
ATOM 2147 N N . LEU A 1 268 ? 2.932 -13.187 -11.869 1.00 38.19 268 LEU A N 1
ATOM 2148 C CA . LEU A 1 268 ? 3.314 -14.208 -10.894 1.00 38.19 268 LEU A CA 1
ATOM 2149 C C . LEU A 1 268 ? 3.764 -13.461 -9.633 1.00 38.19 268 LEU A C 1
ATOM 2151 O O . LEU A 1 268 ? 4.878 -12.949 -9.581 1.00 38.19 268 LEU A O 1
ATOM 2155 N N . SER A 1 269 ? 2.873 -13.330 -8.653 1.00 36.97 269 SER A N 1
ATOM 2156 C CA . SER A 1 269 ? 3.204 -12.773 -7.340 1.00 36.97 269 SER A CA 1
ATOM 2157 C C . SER A 1 269 ? 3.829 -13.847 -6.441 1.00 36.97 269 SER A C 1
ATOM 2159 O O . SER A 1 269 ? 3.230 -14.907 -6.288 1.00 36.97 269 SER A O 1
ATOM 2161 N N . PHE A 1 270 ? 4.985 -13.504 -5.860 1.00 42.41 270 PHE A N 1
ATOM 2162 C CA . PHE A 1 270 ? 5.656 -13.998 -4.642 1.00 42.41 270 PHE A CA 1
ATOM 2163 C C . PHE A 1 270 ? 5.549 -15.479 -4.230 1.00 42.41 270 PHE A C 1
ATOM 2165 O O . PHE A 1 270 ? 4.470 -16.005 -3.973 1.00 42.41 270 PHE A O 1
ATOM 2172 N N . ASP A 1 271 ? 6.725 -16.083 -4.016 1.00 38.19 271 ASP A N 1
ATOM 2173 C CA . ASP A 1 271 ? 6.902 -17.359 -3.325 1.00 38.19 271 ASP A CA 1
ATOM 2174 C C . ASP A 1 271 ? 6.345 -17.277 -1.894 1.00 38.19 271 ASP A C 1
ATOM 2176 O O . ASP A 1 271 ? 6.801 -16.480 -1.062 1.00 38.19 271 ASP A O 1
ATOM 2180 N N . GLU A 1 272 ? 5.361 -18.136 -1.610 1.00 36.44 272 GLU A N 1
ATOM 2181 C CA . GLU A 1 272 ? 4.704 -18.303 -0.305 1.00 36.44 272 GLU A CA 1
ATOM 2182 C C . GLU A 1 272 ? 5.705 -18.588 0.837 1.00 36.44 272 GLU A C 1
ATOM 2184 O O . GLU A 1 272 ? 5.386 -18.373 2.007 1.00 36.44 272 GLU A O 1
ATOM 2189 N N . GLU A 1 273 ? 6.930 -19.017 0.517 1.00 33.31 273 GLU A N 1
ATOM 2190 C CA . GLU A 1 273 ? 7.959 -19.437 1.476 1.00 33.31 273 GLU A CA 1
ATOM 2191 C C . GLU A 1 273 ? 8.627 -18.273 2.229 1.00 33.31 273 GLU A C 1
ATOM 2193 O O . GLU A 1 273 ? 9.019 -18.439 3.383 1.00 33.31 273 GLU A O 1
ATOM 2198 N N . SER A 1 274 ? 8.658 -17.058 1.669 1.00 36.22 274 SER A N 1
ATOM 2199 C CA . SER A 1 274 ? 9.282 -15.892 2.336 1.00 36.22 274 SER A CA 1
ATOM 2200 C C . SER A 1 274 ? 8.480 -15.327 3.524 1.00 36.22 274 SER A C 1
ATOM 2202 O O . SER A 1 274 ? 8.955 -14.450 4.246 1.00 36.22 274 SER A O 1
ATOM 2204 N N . ILE A 1 275 ? 7.265 -15.836 3.755 1.00 39.19 275 ILE A N 1
ATOM 2205 C CA . ILE A 1 275 ? 6.390 -15.452 4.877 1.00 39.19 275 ILE A CA 1
ATOM 2206 C C . ILE A 1 275 ? 6.541 -16.421 6.067 1.00 39.19 275 ILE A C 1
ATOM 2208 O O . ILE A 1 275 ? 6.121 -16.093 7.178 1.00 39.19 275 ILE A O 1
ATOM 2212 N N . PHE A 1 276 ? 7.163 -17.588 5.867 1.00 30.88 276 PHE A N 1
ATOM 2213 C CA . PHE A 1 276 ? 7.267 -18.641 6.886 1.00 30.88 276 PHE A CA 1
ATOM 2214 C C . PHE A 1 276 ? 8.617 -18.721 7.609 1.00 30.88 276 PHE A C 1
ATOM 2216 O O . PHE A 1 276 ? 8.761 -19.541 8.517 1.00 30.88 276 PHE A O 1
ATOM 2223 N N . GLU A 1 277 ? 9.585 -17.855 7.304 1.00 26.53 277 GLU A N 1
ATOM 2224 C CA . GLU A 1 277 ? 10.839 -17.830 8.060 1.00 26.53 277 GLU A CA 1
ATOM 2225 C C . GLU A 1 277 ? 10.766 -16.913 9.293 1.00 26.53 277 GLU A C 1
ATOM 2227 O O . GLU A 1 277 ? 11.030 -15.714 9.223 1.00 26.53 277 GLU A O 1
ATOM 2232 N N . ARG A 1 278 ? 10.455 -17.585 10.415 1.00 29.33 278 ARG A N 1
ATOM 2233 C CA . ARG A 1 278 ? 10.658 -17.253 11.844 1.00 29.33 278 ARG A CA 1
ATOM 2234 C C . ARG A 1 278 ? 9.831 -16.121 12.459 1.00 29.33 278 ARG A C 1
ATOM 2236 O O . ARG A 1 278 ? 10.078 -14.929 12.180 1.00 29.33 278 ARG A O 1
#

Radius of gyration: 21.33 Å; chains: 1; bounding box: 44×46×58 Å

Secondary structure (DSSP, 8-state):
-PPPHHHHHHHHHHHHTT-S-TT-EE-HHHHHHHHHHHHHHHHHHHT----HHHHHHHHHHHHHHHH-GGGPPEEHHHHHHHHHHTSSS-HHHHHHHHHHHHBSSSSB-HHHHHHHHHHHHHHHHHTT-HHHHSGGGHHHHHHHHHHHHTT---HHHHHHHHHT--TTTHHHHHHHHHHHTTT-EE-S--TTT--SSEES-EEEESSSTT-EEEHHHHHTT---TT--TTS-EEEESSPPPHHHHHHHHHHHHHTTSS--PPPS-SB----GGGGS--